Protein AF-A0A2J8A3N1-F1 (afdb_monomer_lite)

Structure (mmCIF, N/CA/C/O backbone):
data_AF-A0A2J8A3N1-F1
#
_entry.id   AF-A0A2J8A3N1-F1
#
loop_
_atom_site.group_PDB
_atom_site.id
_atom_site.type_symbol
_atom_site.label_atom_id
_atom_site.label_alt_id
_atom_site.label_comp_id
_atom_site.label_asym_id
_atom_site.label_entity_id
_atom_site.label_seq_id
_atom_site.pdbx_PDB_ins_code
_atom_site.Cartn_x
_atom_site.Cartn_y
_atom_site.Cartn_z
_atom_site.occupancy
_atom_site.B_iso_or_equiv
_atom_site.auth_seq_id
_atom_site.auth_comp_id
_atom_site.auth_asym_id
_atom_site.auth_atom_id
_atom_site.pdbx_PDB_model_num
ATOM 1 N N . ASN A 1 1 ? -3.512 41.477 -21.990 1.00 45.56 1 ASN A N 1
ATOM 2 C CA . ASN A 1 1 ? -2.071 41.679 -22.230 1.00 45.56 1 ASN A CA 1
ATOM 3 C C . ASN A 1 1 ? -1.481 40.342 -22.626 1.00 45.56 1 ASN A C 1
ATOM 5 O O . ASN A 1 1 ? -1.637 39.429 -21.823 1.00 45.56 1 ASN A O 1
ATOM 9 N N . PRO A 1 2 ? -0.912 40.178 -23.831 1.00 55.78 2 PRO A N 1
ATOM 10 C CA . PRO A 1 2 ? -0.165 38.968 -24.152 1.00 55.78 2 PRO A CA 1
ATOM 11 C C . PRO A 1 2 ? 1.106 38.913 -23.289 1.00 55.78 2 PRO A C 1
ATOM 13 O O . PRO A 1 2 ? 1.685 39.953 -22.974 1.00 55.78 2 PRO A O 1
ATOM 16 N N . ASP A 1 3 ? 1.471 37.710 -22.855 1.00 57.09 3 ASP A N 1
ATOM 17 C CA . ASP A 1 3 ? 2.670 37.436 -22.059 1.00 57.09 3 ASP A CA 1
ATOM 18 C C . ASP A 1 3 ? 3.931 37.898 -22.826 1.00 57.09 3 ASP A C 1
ATOM 20 O O . ASP A 1 3 ? 4.086 37.522 -23.992 1.00 57.09 3 ASP A O 1
ATOM 24 N N . PRO A 1 4 ? 4.818 38.727 -22.236 1.00 67.62 4 PRO A N 1
ATOM 25 C CA . PRO A 1 4 ? 6.053 39.172 -22.884 1.00 67.62 4 PRO A CA 1
ATOM 26 C C . PRO A 1 4 ? 7.062 38.043 -23.169 1.00 67.62 4 PRO A C 1
ATOM 28 O O . PRO A 1 4 ? 8.017 38.292 -23.900 1.00 67.62 4 PRO A O 1
ATOM 31 N N . ASN A 1 5 ? 6.855 36.826 -22.649 1.00 70.56 5 ASN A N 1
ATOM 32 C CA . ASN A 1 5 ? 7.620 35.625 -23.006 1.00 70.56 5 ASN A CA 1
ATOM 33 C C . ASN A 1 5 ? 6.683 34.500 -23.500 1.00 70.56 5 ASN A C 1
ATOM 35 O O . ASN A 1 5 ? 6.233 33.665 -22.706 1.00 70.56 5 ASN A O 1
ATOM 39 N N . PRO A 1 6 ? 6.365 34.462 -24.808 1.00 68.88 6 PRO A N 1
ATOM 40 C CA . PRO A 1 6 ? 5.410 33.512 -25.369 1.00 68.88 6 PRO A CA 1
ATOM 41 C C . PRO A 1 6 ? 5.993 32.097 -25.434 1.00 68.88 6 PRO A C 1
ATOM 43 O O . PRO A 1 6 ? 6.622 31.721 -26.415 1.00 68.88 6 PRO A O 1
ATOM 46 N N . HIS A 1 7 ? 5.743 31.286 -24.415 1.00 74.94 7 HIS A N 1
ATOM 47 C CA . HIS A 1 7 ? 6.181 29.895 -24.375 1.00 74.94 7 HIS A CA 1
ATOM 48 C C . HIS A 1 7 ? 5.165 28.962 -25.047 1.00 74.94 7 HIS A C 1
ATOM 50 O O . HIS A 1 7 ? 3.950 29.125 -24.914 1.00 74.94 7 HIS A O 1
ATOM 56 N N . CYS A 1 8 ? 5.660 27.951 -25.759 1.00 70.69 8 CYS A N 1
ATOM 57 C CA . CYS A 1 8 ? 4.831 26.866 -26.264 1.00 70.69 8 CYS A CA 1
ATOM 58 C C . CYS A 1 8 ? 4.358 25.967 -25.110 1.00 70.69 8 CYS A C 1
ATOM 60 O O . CYS A 1 8 ? 5.117 25.644 -24.196 1.00 70.69 8 CYS A O 1
ATOM 62 N N . MET A 1 9 ? 3.107 25.509 -25.175 1.00 66.81 9 MET A N 1
ATOM 63 C CA . MET A 1 9 ? 2.641 24.409 -24.331 1.00 66.81 9 MET A CA 1
ATOM 64 C C . MET A 1 9 ? 3.221 23.100 -24.870 1.00 66.81 9 MET A C 1
ATOM 66 O O . MET A 1 9 ? 2.827 22.629 -25.936 1.00 66.81 9 MET A O 1
ATOM 70 N N . CYS A 1 10 ? 4.200 22.539 -24.164 1.00 62.31 10 CYS A N 1
ATOM 71 C CA . CYS A 1 10 ? 4.965 21.403 -24.663 1.00 62.31 10 CYS A CA 1
ATOM 72 C C . CYS A 1 10 ? 4.280 20.057 -24.497 1.00 62.31 10 CYS A C 1
ATOM 74 O O . CYS A 1 10 ? 3.760 19.727 -23.433 1.00 62.31 10 CYS A O 1
ATOM 76 N N . PHE A 1 11 ? 4.383 19.234 -25.546 1.00 51.78 11 PHE A N 1
ATOM 77 C CA . PHE A 1 11 ? 4.081 17.810 -25.465 1.00 51.78 11 PHE A CA 1
ATOM 78 C C . PHE A 1 11 ? 4.974 17.140 -24.409 1.00 51.78 11 PHE A C 1
ATOM 80 O O . PHE A 1 11 ? 6.159 17.452 -24.281 1.00 51.78 11 PHE A O 1
ATOM 87 N N . LYS A 1 12 ? 4.416 16.196 -23.645 1.00 48.31 12 LYS A N 1
ATOM 88 C CA . LYS A 1 12 ? 5.135 15.493 -22.571 1.00 48.31 12 LYS A CA 1
ATOM 89 C C . LYS A 1 12 ? 6.372 14.776 -23.113 1.00 48.31 12 LYS A C 1
ATOM 91 O O . LYS A 1 12 ? 6.313 14.111 -24.144 1.00 48.31 12 LYS A O 1
ATOM 96 N N . GLY A 1 13 ? 7.487 14.873 -22.390 1.00 50.94 13 GLY A N 1
ATOM 97 C CA . GLY A 1 13 ? 8.777 14.458 -22.939 1.00 50.94 13 GLY A CA 1
ATOM 98 C C . GLY A 1 13 ? 9.492 15.595 -23.663 1.00 50.94 13 GLY A C 1
ATOM 99 O O . GLY A 1 13 ? 10.552 15.341 -24.235 1.00 50.94 13 GLY A O 1
ATOM 100 N N . ARG A 1 14 ? 8.939 16.818 -23.652 1.00 65.62 14 ARG A N 1
ATOM 101 C CA . ARG A 1 14 ? 9.581 18.032 -24.144 1.00 65.62 14 ARG A CA 1
ATOM 102 C C . ARG A 1 14 ? 9.474 19.203 -23.154 1.00 65.62 14 ARG A C 1
ATOM 104 O O . ARG A 1 14 ? 8.481 19.335 -22.448 1.00 65.62 14 ARG A O 1
ATOM 111 N N . LEU A 1 15 ? 10.505 20.037 -23.107 1.00 66.50 15 LEU A N 1
ATOM 112 C CA . LEU A 1 15 ? 10.683 21.236 -22.291 1.00 66.50 15 LEU A CA 1
ATOM 113 C C . LEU A 1 15 ? 11.275 22.357 -23.159 1.00 66.50 15 LEU A C 1
ATOM 115 O O . LEU A 1 15 ? 11.618 22.159 -24.327 1.00 66.50 15 LEU A O 1
ATOM 119 N N . GLY A 1 16 ? 11.440 23.530 -22.553 1.00 66.56 16 GLY A N 1
ATOM 120 C CA . GLY A 1 16 ? 11.977 24.713 -23.214 1.00 66.56 16 GLY A CA 1
ATOM 121 C C . GLY A 1 16 ? 10.877 25.579 -23.817 1.00 66.56 16 GLY A C 1
ATOM 122 O O . GLY A 1 16 ? 9.721 25.180 -23.909 1.00 66.56 16 GLY A O 1
ATOM 123 N N . HIS A 1 17 ? 11.247 26.793 -24.208 1.00 73.69 17 HIS A N 1
ATOM 124 C CA . HIS A 1 17 ? 10.316 27.805 -24.711 1.00 73.69 17 HIS A CA 1
ATOM 125 C C . HIS A 1 17 ? 9.589 27.374 -26.001 1.00 73.69 17 HIS A C 1
ATOM 127 O O . HIS A 1 17 ? 8.503 27.867 -26.289 1.00 73.69 17 HIS A O 1
ATOM 133 N N . ASP A 1 18 ? 10.176 26.445 -26.757 1.00 74.44 18 ASP A N 1
ATOM 134 C CA . ASP A 1 18 ? 9.705 25.936 -28.049 1.00 74.44 18 ASP A CA 1
ATOM 135 C C . ASP A 1 18 ? 9.506 24.409 -28.072 1.00 74.44 18 ASP A C 1
ATOM 137 O O . ASP A 1 18 ? 9.271 23.827 -29.130 1.00 74.44 18 ASP A O 1
ATOM 141 N N . CYS A 1 19 ? 9.611 23.742 -26.918 1.00 68.62 19 CYS A N 1
ATOM 142 C CA . CYS A 1 19 ? 9.431 22.293 -26.801 1.00 68.62 19 CYS A CA 1
ATOM 143 C C . CYS A 1 19 ? 10.461 21.457 -27.573 1.00 68.62 19 CYS A C 1
ATOM 145 O O . CYS A 1 19 ? 10.203 20.299 -27.912 1.00 68.62 19 CYS A O 1
ATOM 147 N N . SER A 1 20 ? 11.637 22.022 -27.843 1.00 71.19 20 SER A N 1
ATOM 148 C CA . SER A 1 20 ? 12.739 21.314 -28.497 1.00 71.19 20 SER A CA 1
ATOM 149 C C . SER A 1 20 ? 13.566 20.453 -27.535 1.00 71.19 20 SER A C 1
ATOM 151 O O . SER A 1 20 ? 14.189 19.482 -27.968 1.00 71.19 20 SER A O 1
ATOM 153 N N . MET A 1 21 ? 13.562 20.751 -26.230 1.00 60.16 21 MET A N 1
ATOM 154 C CA . MET A 1 21 ? 14.373 20.017 -25.252 1.00 60.16 21 MET A CA 1
ATOM 155 C C . MET A 1 21 ? 13.659 18.742 -24.812 1.00 60.16 21 MET A C 1
ATOM 157 O O . MET A 1 21 ? 12.504 18.839 -24.437 1.00 60.16 21 MET A O 1
ATOM 161 N N . PRO A 1 22 ? 14.274 17.553 -24.791 1.00 60.00 22 PRO A N 1
ATOM 162 C CA . PRO A 1 22 ? 13.640 16.359 -24.242 1.00 60.00 22 PRO A CA 1
ATOM 163 C C . PRO A 1 22 ? 13.518 16.415 -22.706 1.00 60.00 22 PRO A C 1
ATOM 165 O O . PRO A 1 22 ? 14.448 16.801 -22.004 1.00 60.00 22 PRO A O 1
ATOM 168 N N . GLN A 1 23 ? 12.365 16.014 -22.167 1.00 59.12 23 GLN A N 1
ATOM 169 C CA . GLN A 1 23 ? 12.150 15.827 -20.728 1.00 59.12 23 GLN A CA 1
ATOM 170 C C . GLN A 1 23 ? 12.597 14.414 -20.329 1.00 59.12 23 GLN A C 1
ATOM 172 O O . GLN A 1 23 ? 11.772 13.535 -20.077 1.00 59.12 23 GLN A O 1
ATOM 177 N N . ASP A 1 24 ? 13.907 14.193 -20.282 1.00 56.59 24 ASP A N 1
ATOM 178 C CA . ASP A 1 24 ? 14.500 12.897 -19.910 1.00 56.59 24 ASP A CA 1
ATOM 179 C C . ASP A 1 24 ? 14.566 12.682 -18.380 1.00 56.59 24 ASP A C 1
ATOM 181 O O . ASP A 1 24 ? 15.045 11.662 -17.891 1.00 56.59 24 ASP A O 1
ATOM 185 N N . GLU A 1 25 ? 14.057 13.631 -17.590 1.00 57.53 25 GLU A N 1
ATOM 186 C CA . GLU A 1 25 ? 14.291 13.697 -16.139 1.00 57.53 25 GLU A CA 1
ATOM 187 C C . GLU A 1 25 ? 13.322 12.877 -15.274 1.00 57.53 25 GLU A C 1
ATOM 189 O O . GLU A 1 25 ? 13.464 12.841 -14.055 1.00 57.53 25 GLU A O 1
ATOM 194 N N . LEU A 1 26 ? 12.321 12.216 -15.858 1.00 66.94 26 LEU A N 1
ATOM 195 C CA . LEU A 1 26 ? 11.248 11.587 -15.073 1.00 66.94 26 LEU A CA 1
ATOM 196 C C . LEU A 1 26 ? 11.491 10.104 -14.741 1.00 66.94 26 LEU A C 1
ATOM 198 O O . LEU A 1 26 ? 10.646 9.521 -14.059 1.00 66.94 26 LEU A O 1
ATOM 202 N N . CYS A 1 27 ? 12.578 9.495 -15.229 1.00 74.50 27 CYS A N 1
ATOM 203 C CA . CYS A 1 27 ? 12.915 8.097 -14.945 1.00 74.50 27 CYS A CA 1
ATOM 204 C C . CYS A 1 27 ? 13.685 7.948 -13.622 1.00 74.50 27 CYS A C 1
ATOM 206 O O . CYS A 1 27 ? 14.682 8.654 -13.430 1.00 74.50 27 CYS A O 1
ATOM 208 N N . PRO A 1 28 ? 13.308 6.989 -12.751 1.00 75.75 28 PRO A N 1
ATOM 209 C CA . PRO A 1 28 ? 14.058 6.689 -11.534 1.00 75.75 28 PRO A CA 1
ATOM 210 C C . PRO A 1 28 ? 15.541 6.442 -11.837 1.00 75.75 28 PRO A C 1
ATOM 212 O O . PRO A 1 28 ? 15.876 5.688 -12.754 1.00 75.75 28 PRO A O 1
ATOM 215 N N . ASN A 1 29 ? 16.423 7.131 -11.106 1.00 81.31 29 ASN A N 1
ATOM 216 C CA . ASN A 1 29 ? 17.885 7.067 -11.244 1.00 81.31 29 ASN A CA 1
ATOM 217 C C . ASN A 1 29 ? 18.411 7.170 -12.689 1.00 81.31 29 ASN A C 1
ATOM 219 O O . ASN A 1 29 ? 19.482 6.646 -12.994 1.00 81.31 29 ASN A O 1
ATOM 223 N N . LYS A 1 30 ? 17.660 7.813 -13.599 1.00 84.44 30 LYS A N 1
ATOM 224 C CA . LYS A 1 30 ? 17.997 7.915 -15.032 1.00 84.44 30 LYS A CA 1
ATOM 225 C C . LYS A 1 30 ? 18.309 6.557 -15.679 1.00 84.44 30 LYS A C 1
ATOM 227 O O . LYS A 1 30 ? 19.156 6.457 -16.562 1.00 84.44 30 LYS A O 1
ATOM 232 N N . CYS A 1 31 ? 17.653 5.493 -15.214 1.00 84.50 31 CYS A N 1
ATOM 233 C CA . CYS A 1 31 ? 17.893 4.122 -15.674 1.00 84.50 31 CYS A CA 1
ATOM 234 C C . CYS A 1 31 ? 19.347 3.640 -15.513 1.00 84.50 31 CYS A C 1
ATOM 236 O O . CYS A 1 31 ? 19.758 2.697 -16.197 1.00 84.50 31 CYS A O 1
ATOM 238 N N . LEU A 1 32 ? 20.129 4.316 -14.656 1.00 89.62 32 LEU A N 1
ATOM 239 C CA . LEU A 1 32 ? 21.546 4.069 -14.370 1.00 89.62 32 LEU A CA 1
ATOM 240 C C . LEU A 1 32 ? 22.423 3.927 -15.622 1.00 89.62 32 LEU A C 1
ATOM 242 O O . LEU A 1 32 ? 23.371 3.142 -15.624 1.00 89.62 32 LEU A O 1
ATOM 246 N N . ASP A 1 33 ? 22.052 4.603 -16.715 1.00 90.31 33 ASP A N 1
ATOM 247 C CA . ASP A 1 33 ? 22.667 4.469 -18.046 1.00 90.31 33 ASP A CA 1
ATOM 248 C C . ASP A 1 33 ? 22.702 3.017 -18.582 1.00 90.31 33 ASP A C 1
ATOM 250 O O . ASP A 1 33 ? 23.373 2.682 -19.563 1.00 90.31 33 ASP A O 1
ATOM 254 N N . ARG A 1 34 ? 21.938 2.113 -17.961 1.00 92.38 34 ARG A N 1
ATOM 255 C CA . ARG A 1 34 ? 21.795 0.692 -18.312 1.00 92.38 34 ARG A CA 1
ATOM 256 C C . ARG A 1 34 ? 20.548 0.425 -19.147 1.00 92.38 34 ARG A C 1
ATOM 258 O O . ARG A 1 34 ? 20.341 -0.697 -19.604 1.00 92.38 34 ARG A O 1
ATOM 265 N N . GLY A 1 35 ? 19.752 1.451 -19.410 1.00 88.62 35 GLY A N 1
ATOM 266 C CA . GLY A 1 35 ? 18.564 1.394 -20.247 1.00 88.62 35 GLY A CA 1
ATOM 267 C C . GLY A 1 35 ? 18.278 2.731 -20.912 1.00 88.62 35 GLY A C 1
ATOM 268 O O . GLY A 1 35 ? 18.992 3.706 -20.694 1.00 88.62 35 GLY A O 1
ATOM 269 N N . THR A 1 36 ? 17.229 2.769 -21.722 1.00 84.94 36 THR A N 1
ATOM 270 C CA . THR A 1 36 ? 16.706 4.010 -22.297 1.00 84.94 36 THR A CA 1
ATOM 271 C C . THR A 1 36 ? 15.482 4.469 -21.509 1.00 84.94 36 THR A C 1
ATOM 273 O O . THR A 1 36 ? 14.620 3.661 -21.152 1.00 84.94 36 THR A O 1
ATOM 276 N N . CYS A 1 37 ? 15.416 5.768 -21.207 1.00 77.19 37 CYS A N 1
ATOM 277 C CA . CYS A 1 37 ? 14.253 6.364 -20.561 1.00 77.19 37 CYS A CA 1
ATOM 278 C C . CYS A 1 37 ? 13.184 6.663 -21.613 1.00 77.19 37 CYS A C 1
ATOM 280 O O . CYS A 1 37 ? 13.405 7.447 -22.533 1.00 77.19 37 CYS A O 1
ATOM 282 N N . HIS A 1 38 ? 12.005 6.071 -21.462 1.00 71.12 38 HIS A N 1
ATOM 283 C CA . HIS A 1 38 ? 10.855 6.355 -22.308 1.00 71.12 38 HIS A CA 1
ATOM 284 C C . HIS A 1 38 ? 9.695 6.818 -21.430 1.00 71.12 38 HIS A C 1
ATOM 286 O O . HIS A 1 38 ? 9.078 6.032 -20.716 1.00 71.12 38 HIS A O 1
ATOM 292 N N . ARG A 1 39 ? 9.406 8.128 -21.464 1.00 64.75 39 ARG A N 1
ATOM 293 C CA . ARG A 1 39 ? 8.245 8.751 -20.793 1.00 64.75 39 ARG A CA 1
ATOM 294 C C . ARG A 1 39 ? 8.150 8.448 -19.282 1.00 64.75 39 ARG A C 1
ATOM 296 O O . ARG A 1 39 ? 7.051 8.340 -18.741 1.00 64.75 39 ARG A O 1
ATOM 303 N N . GLY A 1 40 ? 9.294 8.365 -18.595 1.00 69.75 40 GLY A N 1
ATOM 304 C CA . GLY A 1 40 ? 9.379 8.077 -17.155 1.00 69.75 40 GLY A CA 1
ATOM 305 C C . GLY A 1 40 ? 9.595 6.602 -16.803 1.00 69.75 40 GLY A C 1
ATOM 306 O O . GLY A 1 40 ? 9.607 6.262 -15.622 1.00 69.75 40 GLY A O 1
ATOM 307 N N . PHE A 1 41 ? 9.801 5.742 -17.806 1.00 73.31 41 PHE A N 1
ATOM 308 C CA . PHE A 1 41 ? 10.051 4.315 -17.632 1.00 73.31 41 PHE A CA 1
ATOM 309 C C . PHE A 1 41 ? 11.398 3.869 -18.182 1.00 73.31 41 PHE A C 1
ATOM 311 O O . PHE A 1 41 ? 11.800 4.273 -19.273 1.00 73.31 41 PHE A O 1
ATOM 318 N N . CYS A 1 42 ? 12.064 2.982 -17.445 1.00 78.75 42 CYS A N 1
ATOM 319 C CA . CYS A 1 42 ? 13.347 2.434 -17.847 1.00 78.75 42 CYS A CA 1
ATOM 320 C C . CYS A 1 42 ? 13.200 1.148 -18.655 1.00 78.75 42 CYS A C 1
ATOM 322 O O . CYS A 1 42 ? 12.735 0.122 -18.160 1.00 78.75 42 CYS A O 1
ATOM 324 N N . HIS A 1 43 ? 13.659 1.198 -19.902 1.00 81.94 43 HIS A N 1
ATOM 325 C CA . HIS A 1 43 ? 13.794 0.034 -20.767 1.00 81.94 43 HIS A CA 1
ATOM 326 C C . HIS A 1 43 ? 15.213 -0.515 -20.634 1.00 81.94 43 HIS A C 1
ATOM 328 O O . HIS A 1 43 ? 16.148 -0.048 -21.285 1.00 81.94 43 HIS A O 1
ATOM 334 N N . CYS A 1 44 ? 15.378 -1.484 -19.737 1.00 84.44 44 CYS A N 1
ATOM 335 C CA . CYS A 1 44 ? 16.687 -2.027 -19.396 1.00 84.44 44 CYS A CA 1
ATOM 336 C C . CYS A 1 44 ? 17.280 -2.878 -20.515 1.00 84.44 44 CYS A C 1
ATOM 338 O O . CYS A 1 44 ? 16.601 -3.714 -21.114 1.00 84.44 44 CYS A O 1
ATOM 340 N N . ARG A 1 45 ? 18.579 -2.694 -20.764 1.00 89.38 45 ARG A N 1
ATOM 341 C CA . ARG A 1 45 ? 19.350 -3.583 -21.630 1.00 89.38 45 ARG A CA 1
ATOM 342 C C . ARG A 1 45 ? 19.635 -4.881 -20.865 1.00 89.38 45 ARG A C 1
ATOM 344 O O . ARG A 1 45 ? 20.120 -4.798 -19.737 1.00 89.38 45 ARG A O 1
ATOM 351 N N . PRO A 1 46 ? 19.385 -6.071 -21.439 1.00 85.81 46 PRO A N 1
ATOM 352 C CA . PRO A 1 46 ? 19.774 -7.326 -20.800 1.00 85.81 46 PRO A CA 1
ATOM 353 C C . PRO A 1 46 ? 21.271 -7.333 -20.425 1.00 85.81 46 PRO A C 1
ATOM 355 O O . PRO A 1 46 ? 22.077 -6.802 -21.193 1.00 85.81 46 PRO A O 1
ATOM 358 N N . PRO A 1 47 ? 21.671 -7.927 -19.281 1.00 85.31 47 PRO A N 1
ATOM 359 C CA . PRO A 1 47 ? 20.855 -8.684 -18.322 1.00 85.31 47 PRO A CA 1
ATOM 360 C C . PRO A 1 47 ? 20.196 -7.824 -17.226 1.00 85.31 47 PRO A C 1
ATOM 362 O O . PRO A 1 47 ? 19.710 -8.373 -16.240 1.00 85.31 47 PRO A O 1
ATOM 365 N N . TYR A 1 48 ? 20.193 -6.495 -17.362 1.00 84.88 48 TYR A N 1
ATOM 366 C CA . TYR A 1 48 ? 19.639 -5.611 -16.343 1.00 84.88 48 TYR A CA 1
ATOM 367 C C . TYR A 1 48 ? 18.109 -5.602 -16.348 1.00 84.88 48 TYR A C 1
ATOM 369 O O . TYR A 1 48 ? 17.472 -5.692 -17.398 1.00 84.88 48 TYR A O 1
ATOM 377 N N . PHE A 1 49 ? 17.519 -5.462 -15.166 1.00 80.62 49 PHE A N 1
ATOM 378 C CA . PHE A 1 49 ? 16.076 -5.376 -14.960 1.00 80.62 49 PHE A CA 1
ATOM 379 C C . PHE A 1 49 ? 15.757 -4.590 -13.678 1.00 80.62 49 PHE A C 1
ATOM 381 O O . PHE A 1 49 ? 16.651 -4.051 -13.019 1.00 80.62 49 PHE A O 1
ATOM 388 N N . GLY A 1 50 ? 14.472 -4.492 -13.341 1.00 76.50 50 GLY A N 1
ATOM 389 C CA . GLY A 1 50 ? 13.975 -3.622 -12.276 1.00 76.50 50 GLY A CA 1
ATOM 390 C C . GLY A 1 50 ? 13.543 -2.251 -12.803 1.00 76.50 50 GLY A C 1
ATOM 391 O O . GLY A 1 50 ? 13.668 -1.954 -13.989 1.00 76.50 50 GLY A O 1
ATOM 392 N N . LEU A 1 51 ? 12.996 -1.421 -11.914 1.00 78.00 51 LEU A N 1
ATOM 393 C CA . LEU A 1 51 ? 12.373 -0.136 -12.266 1.00 78.00 51 LEU A CA 1
ATOM 394 C C . LEU A 1 51 ? 13.354 0.904 -12.829 1.00 78.00 51 LEU A C 1
ATOM 396 O O . LEU A 1 51 ? 12.937 1.775 -13.585 1.00 78.00 51 LEU A O 1
ATOM 400 N N . ASP A 1 52 ? 14.631 0.806 -12.461 1.00 81.44 52 ASP A N 1
ATOM 401 C CA . ASP A 1 52 ? 15.711 1.734 -12.812 1.00 81.44 52 ASP A CA 1
ATOM 402 C C . ASP A 1 52 ? 16.941 1.030 -13.417 1.00 81.44 52 ASP A C 1
ATOM 404 O O . ASP A 1 52 ? 18.004 1.631 -13.553 1.00 81.44 52 ASP A O 1
ATOM 408 N N . CYS A 1 53 ? 16.814 -0.254 -13.765 1.00 85.50 53 CYS A N 1
ATOM 409 C CA . CYS A 1 53 ? 17.903 -1.089 -14.286 1.00 85.50 53 CYS A CA 1
ATOM 410 C C . CYS A 1 53 ? 19.081 -1.320 -13.319 1.00 85.50 53 CYS A C 1
ATOM 412 O O . CYS A 1 53 ? 20.188 -1.676 -13.743 1.00 85.50 53 CYS A O 1
ATOM 414 N N . SER A 1 54 ? 18.867 -1.163 -12.011 1.00 84.31 54 SER A N 1
ATOM 415 C CA . SER A 1 54 ? 19.879 -1.457 -10.987 1.00 84.31 54 SER A CA 1
ATOM 416 C C . SER A 1 54 ? 20.190 -2.946 -10.836 1.00 84.31 54 SER A C 1
ATOM 418 O O . SER A 1 54 ? 21.301 -3.298 -10.430 1.00 84.31 54 SER A O 1
ATOM 420 N N . ARG A 1 55 ? 19.252 -3.834 -11.185 1.00 79.38 55 ARG A N 1
ATOM 421 C CA . ARG A 1 55 ? 19.325 -5.266 -10.865 1.00 79.38 55 ARG A CA 1
ATOM 422 C C . ARG A 1 55 ? 19.912 -6.059 -12.020 1.00 79.38 55 ARG A C 1
ATOM 424 O O . ARG A 1 55 ? 19.565 -5.827 -13.170 1.00 79.38 55 ARG A O 1
ATOM 431 N N . GLN A 1 56 ? 20.775 -7.019 -11.697 1.00 79.56 56 GLN A N 1
ATOM 432 C CA . GLN A 1 56 ? 21.382 -7.948 -12.661 1.00 79.56 56 GLN A CA 1
ATOM 433 C C . GLN A 1 56 ? 21.165 -9.421 -12.279 1.00 79.56 56 GLN A C 1
ATOM 435 O O . GLN A 1 56 ? 21.140 -10.295 -13.142 1.00 79.56 56 GLN A O 1
ATOM 440 N N . HIS A 1 57 ? 20.952 -9.695 -10.990 1.00 68.50 57 HIS A N 1
ATOM 441 C CA . HIS A 1 57 ? 20.636 -11.015 -10.459 1.00 68.50 57 HIS A CA 1
ATOM 442 C C . HIS A 1 57 ? 19.511 -10.874 -9.434 1.00 68.50 57 HIS A C 1
ATOM 444 O O . HIS A 1 57 ? 19.529 -9.946 -8.625 1.00 68.50 57 HIS A O 1
ATOM 450 N N . ALA A 1 58 ? 18.534 -11.784 -9.461 1.00 63.66 58 ALA A N 1
ATOM 451 C CA . ALA A 1 58 ? 17.613 -11.920 -8.339 1.00 63.66 58 ALA A CA 1
ATOM 452 C C . ALA A 1 58 ? 18.420 -12.366 -7.112 1.00 63.66 58 ALA A C 1
ATOM 454 O O . ALA A 1 58 ? 19.341 -13.174 -7.245 1.00 63.66 58 ALA A O 1
ATOM 455 N N . TRP A 1 59 ? 18.098 -11.827 -5.937 1.00 69.19 59 TRP A N 1
ATOM 456 C CA . TRP A 1 59 ? 18.747 -12.223 -4.690 1.00 69.19 59 TRP A CA 1
ATOM 457 C C . TRP A 1 59 ? 18.721 -13.755 -4.521 1.00 69.19 59 TRP A C 1
ATOM 459 O O . TRP A 1 59 ? 17.706 -14.399 -4.800 1.00 69.19 59 TRP A O 1
ATOM 469 N N . GLN A 1 60 ? 19.837 -14.336 -4.071 1.00 66.75 60 GLN A N 1
ATOM 470 C CA . GLN A 1 60 ? 19.984 -15.772 -3.817 1.00 66.75 60 GLN A CA 1
ATOM 471 C C . GLN A 1 60 ? 20.351 -16.010 -2.352 1.00 66.75 60 GLN A C 1
ATOM 473 O O . GLN A 1 60 ? 21.166 -15.290 -1.774 1.00 66.75 60 GLN A O 1
ATOM 478 N N . LEU A 1 61 ? 19.756 -17.043 -1.755 1.00 65.44 61 LEU A N 1
ATOM 479 C CA . LEU A 1 61 ? 20.055 -17.452 -0.386 1.00 65.44 61 LEU A CA 1
ATOM 480 C C . LEU A 1 61 ? 21.483 -18.015 -0.319 1.00 65.44 61 LEU A C 1
ATOM 482 O O . LEU A 1 61 ? 21.851 -18.874 -1.121 1.00 65.44 61 LEU A O 1
ATOM 486 N N . ALA A 1 62 ? 22.273 -17.561 0.657 1.00 69.19 62 ALA A N 1
ATOM 487 C CA . ALA A 1 62 ? 23.586 -18.140 0.914 1.00 69.19 62 ALA A CA 1
ATOM 488 C C . ALA A 1 62 ? 23.448 -19.629 1.302 1.00 69.19 62 ALA A C 1
ATOM 490 O O . ALA A 1 62 ? 22.540 -19.972 2.071 1.00 69.19 62 ALA A O 1
ATOM 491 N N . PRO A 1 63 ? 24.333 -20.522 0.819 1.00 72.69 63 PRO A N 1
ATOM 492 C CA . PRO A 1 63 ? 24.285 -21.935 1.177 1.00 72.69 63 PRO A CA 1
ATOM 493 C C . PRO A 1 63 ? 24.291 -22.137 2.701 1.00 72.69 63 PRO A C 1
ATOM 495 O O . PRO A 1 63 ? 25.184 -21.653 3.392 1.00 72.69 63 PRO A O 1
ATOM 498 N N . GLY A 1 64 ? 23.287 -22.848 3.225 1.00 71.56 64 GLY A N 1
ATOM 499 C CA . GLY A 1 64 ? 23.172 -23.171 4.654 1.00 71.56 64 GLY A CA 1
ATOM 500 C C . GLY A 1 64 ? 22.482 -22.118 5.531 1.00 71.56 64 GLY A C 1
ATOM 501 O O . GLY A 1 64 ? 22.343 -22.341 6.732 1.00 71.56 64 GLY A O 1
ATOM 502 N N . ALA A 1 65 ? 22.014 -20.997 4.975 1.00 70.81 65 ALA A N 1
ATOM 503 C CA . ALA A 1 65 ? 21.238 -20.026 5.742 1.00 70.81 65 ALA A CA 1
ATOM 504 C C . ALA A 1 65 ? 19.821 -20.557 6.046 1.00 70.81 65 ALA A C 1
ATOM 506 O O . ALA A 1 65 ? 19.069 -20.905 5.138 1.00 70.81 65 ALA A O 1
ATOM 507 N N . VAL A 1 66 ? 19.439 -20.594 7.328 1.00 65.06 66 VAL A N 1
ATOM 508 C CA . VAL A 1 66 ? 18.053 -20.838 7.764 1.00 65.06 66 VAL A CA 1
ATOM 509 C C . VAL A 1 66 ? 17.367 -19.494 7.927 1.00 65.06 66 VAL A C 1
ATOM 511 O O . VAL A 1 66 ? 17.905 -18.600 8.579 1.00 65.06 66 VAL A O 1
ATOM 514 N N . HIS A 1 67 ? 16.183 -19.348 7.336 1.00 64.62 67 HIS A N 1
ATOM 515 C CA . HIS A 1 67 ? 15.514 -18.060 7.286 1.00 64.62 67 HIS A CA 1
ATOM 516 C C . HIS A 1 67 ? 14.261 -18.007 8.162 1.00 64.62 67 HIS A C 1
ATOM 518 O O . HIS A 1 67 ? 13.351 -18.821 8.014 1.00 64.62 67 HIS A O 1
ATOM 524 N N . VAL A 1 68 ? 14.230 -17.050 9.093 1.00 66.06 68 VAL A N 1
ATOM 525 C CA . VAL A 1 68 ? 13.077 -16.769 9.953 1.00 66.06 68 VAL A CA 1
ATOM 526 C C . VAL A 1 68 ? 12.778 -15.271 9.866 1.00 66.06 68 VAL A C 1
ATOM 528 O O . VAL A 1 68 ? 13.612 -14.466 10.292 1.00 66.06 68 VAL A O 1
ATOM 531 N N . PRO A 1 69 ? 11.598 -14.867 9.360 1.00 67.31 69 PRO A N 1
ATOM 532 C CA . PRO A 1 69 ? 11.228 -13.462 9.305 1.00 67.31 69 PRO A CA 1
ATOM 533 C C . PRO A 1 69 ? 11.201 -12.870 10.716 1.00 67.31 69 PRO A C 1
ATOM 535 O O . PRO A 1 69 ? 10.480 -13.366 11.591 1.00 67.31 69 PRO A O 1
ATOM 538 N N . ASN A 1 70 ? 11.928 -11.776 10.946 1.00 70.19 70 ASN A N 1
ATOM 539 C CA . ASN A 1 70 ? 11.784 -11.015 12.183 1.00 70.19 70 ASN A CA 1
ATOM 540 C C . ASN A 1 70 ? 10.451 -10.257 12.146 1.00 70.19 70 ASN A C 1
ATOM 542 O O . ASN A 1 70 ? 10.371 -9.130 11.672 1.00 70.19 70 ASN A O 1
ATOM 546 N N . ARG A 1 71 ? 9.397 -10.872 12.689 1.00 73.12 71 ARG A N 1
ATOM 547 C CA . ARG A 1 71 ? 8.026 -10.335 12.661 1.00 73.12 71 ARG A CA 1
ATOM 548 C C . ARG A 1 71 ? 7.808 -9.069 13.501 1.00 73.12 71 ARG A C 1
ATOM 550 O O . ARG A 1 71 ? 6.655 -8.643 13.613 1.00 73.12 71 ARG A O 1
ATOM 557 N N . ALA A 1 72 ? 8.845 -8.527 14.143 1.00 73.56 72 ALA A N 1
ATOM 558 C CA . ALA A 1 72 ? 8.777 -7.297 14.930 1.00 73.56 72 ALA A CA 1
ATOM 559 C C . ALA A 1 72 ? 9.193 -6.049 14.135 1.00 73.56 72 ALA A C 1
ATOM 561 O O . ALA A 1 72 ? 8.824 -4.946 14.527 1.00 73.56 72 ALA A O 1
ATOM 562 N N . ARG A 1 73 ? 9.934 -6.204 13.030 1.00 80.06 73 ARG A N 1
ATOM 563 C CA . ARG A 1 73 ? 10.369 -5.092 12.173 1.00 80.06 73 ARG A CA 1
ATOM 564 C C . ARG A 1 73 ? 9.665 -5.195 10.832 1.00 80.06 73 ARG A C 1
ATOM 566 O O . ARG A 1 73 ? 9.722 -6.243 10.209 1.00 80.06 73 ARG A O 1
ATOM 573 N N . LEU A 1 74 ? 9.038 -4.118 10.370 1.00 85.38 74 LEU A N 1
ATOM 574 C CA . LEU A 1 74 ? 8.440 -4.108 9.038 1.00 85.38 74 LEU A CA 1
ATOM 575 C C . LEU A 1 74 ? 9.545 -4.185 7.977 1.00 85.38 74 LEU A C 1
ATOM 577 O O . LEU A 1 74 ? 10.346 -3.260 7.851 1.00 85.38 74 LEU A O 1
ATOM 581 N N . ARG A 1 75 ? 9.574 -5.286 7.222 1.00 89.38 75 ARG A N 1
ATOM 582 C CA . ARG A 1 75 ? 10.443 -5.463 6.054 1.00 89.38 75 ARG A CA 1
ATOM 583 C C . ARG A 1 75 ? 9.595 -5.741 4.818 1.00 89.38 75 ARG A C 1
ATOM 585 O O . ARG A 1 75 ? 8.754 -6.644 4.844 1.00 89.38 75 ARG A O 1
ATOM 592 N N . ILE A 1 76 ? 9.810 -4.960 3.762 1.00 92.19 76 ILE A N 1
ATOM 593 C CA . ILE A 1 76 ? 9.073 -5.034 2.499 1.00 92.19 76 ILE A CA 1
ATOM 594 C C . ILE A 1 76 ? 10.006 -5.540 1.403 1.00 92.19 76 ILE A C 1
ATOM 596 O O . ILE A 1 76 ? 10.975 -4.866 1.053 1.00 92.19 76 ILE A O 1
ATOM 600 N N . TYR A 1 77 ? 9.694 -6.703 0.834 1.00 91.75 77 TYR A N 1
ATOM 601 C CA . TYR A 1 77 ? 10.338 -7.163 -0.394 1.00 91.75 77 TYR A CA 1
ATOM 602 C C . TYR A 1 77 ? 9.539 -6.676 -1.596 1.00 91.75 77 TYR A C 1
ATOM 604 O O . TYR A 1 77 ? 8.330 -6.882 -1.661 1.00 91.75 77 TYR A O 1
ATOM 612 N N . MET A 1 78 ? 10.202 -6.043 -2.557 1.00 91.38 78 MET A N 1
ATOM 613 C CA . MET A 1 78 ? 9.586 -5.666 -3.826 1.00 91.38 78 MET A CA 1
ATOM 614 C C . MET A 1 78 ? 9.971 -6.680 -4.895 1.00 91.38 78 MET A C 1
ATOM 616 O O . MET A 1 78 ? 11.157 -6.916 -5.116 1.00 91.38 78 MET A O 1
ATOM 620 N N . TYR A 1 79 ? 8.978 -7.245 -5.582 1.00 89.44 79 TYR A N 1
ATOM 621 C CA . TYR A 1 79 ? 9.249 -8.108 -6.726 1.00 89.44 79 TYR A CA 1
ATOM 622 C C . TYR A 1 79 ? 9.892 -7.328 -7.864 1.00 89.44 79 TYR A C 1
ATOM 624 O O . TYR A 1 79 ? 9.389 -6.289 -8.289 1.00 89.44 79 TYR A O 1
ATOM 632 N N . ASP A 1 80 ? 10.948 -7.899 -8.424 1.00 82.00 80 ASP A N 1
ATOM 633 C CA . ASP A 1 80 ? 11.553 -7.405 -9.647 1.00 82.00 80 ASP A CA 1
ATOM 634 C C . ASP A 1 80 ? 10.860 -8.070 -10.855 1.00 82.00 80 ASP A C 1
ATOM 636 O O . ASP A 1 80 ? 11.144 -9.213 -11.213 1.00 82.00 80 ASP A O 1
ATOM 640 N N . LEU A 1 81 ? 9.898 -7.368 -11.462 1.00 82.69 81 LEU A N 1
ATOM 641 C CA . LEU A 1 81 ? 9.104 -7.878 -12.587 1.00 82.69 81 LEU A CA 1
ATOM 642 C C . LEU A 1 81 ? 9.765 -7.560 -13.943 1.00 82.69 81 LEU A C 1
ATOM 644 O O . LEU A 1 81 ? 10.267 -6.447 -14.122 1.00 82.69 81 LEU A O 1
ATOM 648 N N . PRO A 1 82 ? 9.721 -8.473 -14.937 1.00 78.00 82 PRO A N 1
ATOM 649 C CA . PRO A 1 82 ? 10.152 -8.166 -16.298 1.00 78.00 82 PRO A CA 1
ATOM 650 C C . PRO A 1 82 ? 9.376 -6.994 -16.902 1.00 78.00 82 PRO A C 1
ATOM 652 O O . PRO A 1 82 ? 8.183 -6.816 -16.632 1.00 78.00 82 PRO A O 1
ATOM 655 N N . SER A 1 83 ? 10.019 -6.242 -17.799 1.00 72.94 83 SER A N 1
ATOM 656 C CA . SER A 1 83 ? 9.414 -5.041 -18.386 1.00 72.94 83 SER A CA 1
ATOM 657 C C . SER A 1 83 ? 8.102 -5.335 -19.131 1.00 72.94 83 SER A C 1
ATOM 659 O O . SER A 1 83 ? 7.112 -4.634 -18.973 1.00 72.94 83 SER A O 1
ATOM 661 N N . HIS A 1 84 ? 8.027 -6.441 -19.867 1.00 74.25 84 HIS A N 1
ATOM 662 C CA . HIS A 1 84 ? 6.810 -6.844 -20.580 1.00 74.25 84 HIS A CA 1
ATOM 663 C C . HIS A 1 84 ? 5.660 -7.310 -19.659 1.00 74.25 84 HIS A C 1
ATOM 665 O O . HIS A 1 84 ? 4.533 -7.468 -20.128 1.00 74.25 84 HIS A O 1
ATOM 671 N N . ILE A 1 85 ? 5.929 -7.558 -18.370 1.00 82.94 85 ILE A N 1
ATOM 672 C CA . ILE A 1 85 ? 4.914 -7.879 -17.354 1.00 82.94 85 ILE A CA 1
ATOM 673 C C . ILE A 1 85 ? 4.468 -6.610 -16.638 1.00 82.94 85 ILE A C 1
ATOM 675 O O . ILE A 1 85 ? 3.270 -6.378 -16.510 1.00 82.94 85 ILE A O 1
ATOM 679 N N . ALA A 1 86 ? 5.411 -5.780 -16.193 1.00 75.06 86 ALA A N 1
ATOM 680 C CA . ALA A 1 86 ? 5.101 -4.559 -15.455 1.00 75.06 86 ALA A CA 1
ATOM 681 C C . ALA A 1 86 ? 4.635 -3.391 -16.348 1.00 75.06 86 ALA A C 1
ATOM 683 O O . ALA A 1 86 ? 3.923 -2.517 -15.862 1.00 75.06 86 ALA A O 1
ATOM 684 N N . PHE A 1 87 ? 4.988 -3.382 -17.640 1.00 71.44 87 PHE A N 1
ATOM 685 C CA . PHE A 1 87 ? 4.761 -2.259 -18.563 1.00 71.44 87 PHE A CA 1
ATOM 686 C C . PHE A 1 87 ? 4.317 -2.683 -19.990 1.00 71.44 87 PHE A C 1
ATOM 688 O O . PHE A 1 87 ? 4.901 -2.226 -20.972 1.00 71.44 87 PHE A O 1
ATOM 695 N N . PRO A 1 88 ? 3.314 -3.567 -20.173 1.00 62.19 88 PRO A N 1
ATOM 696 C CA . PRO A 1 88 ? 2.935 -4.027 -21.514 1.00 62.19 88 PRO A CA 1
ATOM 697 C C . PRO A 1 88 ? 2.320 -2.959 -22.434 1.00 62.19 88 PRO A C 1
ATOM 699 O O . PRO A 1 88 ? 2.289 -3.170 -23.643 1.00 62.19 88 PRO A O 1
ATOM 702 N N . VAL A 1 89 ? 1.850 -1.828 -21.902 1.00 58.44 89 VAL A N 1
ATOM 703 C CA . VAL A 1 89 ? 1.380 -0.684 -22.693 1.00 58.44 89 VAL A CA 1
ATOM 704 C C . VAL A 1 89 ? 2.517 0.324 -22.795 1.00 58.44 89 VAL A C 1
ATOM 706 O O . VAL A 1 89 ? 2.777 1.083 -21.860 1.00 58.44 89 VAL A O 1
ATOM 709 N N . ALA A 1 90 ? 3.197 0.341 -23.942 1.00 51.81 90 ALA A N 1
ATOM 710 C CA . ALA A 1 90 ? 3.851 1.563 -24.381 1.00 51.81 90 ALA A CA 1
ATOM 711 C C . ALA A 1 90 ? 2.748 2.628 -24.446 1.00 51.81 90 ALA A C 1
ATOM 713 O O . ALA A 1 90 ? 1.739 2.409 -25.110 1.00 51.81 90 ALA A O 1
ATOM 714 N N . MET A 1 91 ? 2.883 3.739 -23.716 1.00 52.81 91 MET A N 1
ATOM 715 C CA . MET A 1 91 ? 2.041 4.913 -23.957 1.00 52.81 91 MET A CA 1
ATOM 716 C C . MET A 1 91 ? 2.360 5.399 -25.374 1.00 52.81 91 MET A C 1
ATOM 718 O O . MET A 1 91 ? 3.197 6.283 -25.507 1.00 52.81 91 MET A O 1
ATOM 722 N N . ASP A 1 92 ? 1.785 4.800 -26.409 1.00 44.50 92 ASP A N 1
ATOM 723 C CA . ASP A 1 92 ? 1.858 5.289 -27.790 1.00 44.50 92 ASP A CA 1
ATOM 724 C C . ASP A 1 92 ? 0.510 5.824 -28.277 1.00 44.50 92 ASP A C 1
ATOM 726 O O . ASP A 1 92 ? 0.366 6.232 -29.423 1.00 44.50 92 ASP A O 1
ATOM 730 N N . ASP A 1 93 ? -0.453 5.931 -27.365 1.00 39.53 93 ASP A N 1
ATOM 731 C CA . ASP A 1 93 ? -1.729 6.555 -27.647 1.00 39.53 93 ASP A CA 1
ATOM 732 C C . ASP A 1 93 ? -1.711 8.001 -27.161 1.00 39.53 93 ASP A C 1
ATOM 734 O O . ASP A 1 93 ? -1.236 8.319 -26.066 1.00 39.53 93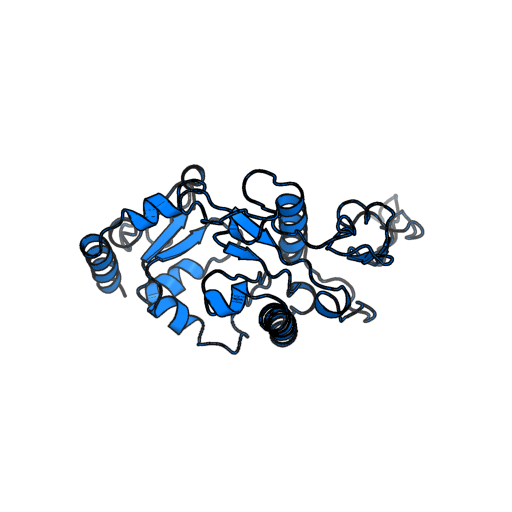 ASP A O 1
ATOM 738 N N . ASP A 1 94 ? -2.248 8.844 -28.030 1.00 41.28 94 ASP A N 1
ATOM 739 C CA . ASP A 1 94 ? -2.475 10.287 -28.029 1.00 41.28 94 ASP A CA 1
ATOM 740 C C . ASP A 1 94 ? -3.314 10.798 -26.831 1.00 41.28 94 ASP A C 1
ATOM 742 O O . ASP A 1 94 ? -4.199 11.643 -26.961 1.00 41.28 94 ASP A O 1
ATOM 746 N N . ILE A 1 95 ? -3.081 10.258 -25.631 1.00 45.31 95 ILE A N 1
ATOM 747 C CA . ILE A 1 95 ? -3.700 10.696 -24.382 1.00 45.31 95 ILE A CA 1
ATOM 748 C C . ILE A 1 95 ? -2.973 11.966 -23.946 1.00 45.31 95 ILE A C 1
ATOM 750 O O . ILE A 1 95 ? -2.071 11.970 -23.102 1.00 45.31 95 ILE A O 1
ATOM 754 N N . THR A 1 96 ? -3.359 13.057 -24.590 1.00 39.41 96 THR A N 1
ATOM 755 C CA . THR A 1 96 ? -3.029 14.410 -24.184 1.00 39.41 96 THR A CA 1
ATOM 756 C C . THR A 1 96 ? -3.554 14.685 -22.763 1.00 39.41 96 THR A C 1
ATOM 758 O O . THR A 1 96 ? -4.657 14.318 -22.365 1.00 39.41 96 THR A O 1
ATOM 761 N N . GLU A 1 97 ? -2.692 15.325 -21.974 1.00 42.31 97 GLU A N 1
ATOM 762 C CA . GLU A 1 97 ? -3.028 16.277 -20.904 1.00 42.31 97 GLU A CA 1
ATOM 763 C C . GLU A 1 97 ? -3.635 15.890 -19.542 1.00 42.31 97 GLU A C 1
ATOM 765 O O . GLU A 1 97 ? -3.684 16.783 -18.700 1.00 42.31 97 GLU A O 1
ATOM 770 N N . SER A 1 98 ? -3.990 14.652 -19.178 1.00 42.25 98 SER A N 1
ATOM 771 C CA . SER A 1 98 ? -4.543 14.468 -17.810 1.00 42.25 98 SER A CA 1
ATOM 772 C C . SER A 1 98 ? -4.117 13.240 -17.013 1.00 42.25 98 SER A C 1
ATOM 774 O O . SER A 1 98 ? -4.877 12.771 -16.162 1.00 42.25 98 SER A O 1
ATOM 776 N N . VAL A 1 99 ? -2.857 12.797 -17.107 1.00 45.94 99 VAL A N 1
ATOM 777 C CA . VAL A 1 99 ? -2.235 12.126 -15.941 1.00 45.94 99 VAL A CA 1
ATOM 778 C C . VAL A 1 99 ? -1.900 13.200 -14.901 1.00 45.94 99 VAL A C 1
ATOM 780 O O . VAL A 1 99 ? -0.749 13.474 -14.584 1.00 45.94 99 VAL A O 1
ATOM 783 N N . PHE A 1 100 ? -2.956 13.889 -14.471 1.00 49.50 100 PHE A N 1
ATOM 784 C CA . PHE A 1 100 ? -3.204 14.432 -13.159 1.00 49.50 100 PHE A CA 1
ATOM 785 C C . PHE A 1 100 ? -2.045 14.154 -12.199 1.00 49.50 100 PHE A C 1
ATOM 787 O O . PHE A 1 100 ? -1.763 12.995 -11.890 1.00 49.50 100 PHE A O 1
ATOM 794 N N . ASN A 1 101 ? -1.423 15.224 -11.685 1.00 50.34 101 ASN A N 1
ATOM 795 C CA . ASN A 1 101 ? -0.408 15.183 -10.622 1.00 50.34 101 ASN A CA 1
ATOM 796 C C . ASN A 1 101 ? -0.729 14.168 -9.499 1.00 50.34 101 ASN A C 1
ATOM 798 O O . ASN A 1 101 ? 0.159 13.616 -8.861 1.00 50.34 101 ASN A O 1
ATOM 802 N N . PHE A 1 102 ? -2.013 13.881 -9.312 1.00 50.59 102 PHE A N 1
ATOM 803 C CA . PHE A 1 102 ? -2.611 12.833 -8.499 1.00 50.59 102 PHE A CA 1
ATOM 804 C C . PHE A 1 102 ? -1.963 11.429 -8.631 1.00 50.59 102 PHE A C 1
ATOM 806 O O . PHE A 1 102 ? -1.913 10.706 -7.637 1.00 50.59 102 PHE A O 1
ATOM 813 N N . TYR A 1 103 ? -1.388 11.053 -9.784 1.00 55.41 103 TYR A N 1
ATOM 814 C CA . TYR A 1 103 ? -0.725 9.749 -9.983 1.00 55.41 103 TYR A CA 1
ATOM 815 C C . TYR A 1 103 ? 0.800 9.758 -9.763 1.00 55.41 103 TYR A C 1
ATOM 817 O O . TYR A 1 103 ? 1.417 8.690 -9.766 1.00 55.41 103 TYR A O 1
ATOM 825 N N . HIS A 1 104 ? 1.425 10.921 -9.509 1.00 64.69 104 HIS A N 1
ATOM 826 C CA . HIS A 1 104 ? 2.864 11.006 -9.195 1.00 64.69 104 HIS A CA 1
ATOM 827 C C . HIS A 1 104 ? 3.242 10.268 -7.914 1.00 64.69 104 HIS A C 1
ATOM 829 O O . HIS A 1 104 ? 4.394 9.861 -7.764 1.00 64.69 104 HIS A O 1
ATOM 835 N N . THR A 1 105 ? 2.279 10.062 -7.015 1.00 73.75 105 THR A N 1
ATOM 836 C CA . THR A 1 105 ? 2.474 9.296 -5.784 1.00 73.75 105 THR A CA 1
ATOM 837 C C . THR A 1 105 ? 3.073 7.927 -6.082 1.00 73.75 105 THR A C 1
ATOM 839 O O . THR A 1 105 ? 4.018 7.545 -5.394 1.00 73.75 105 THR A O 1
ATOM 842 N N . TYR A 1 106 ? 2.638 7.260 -7.165 1.00 77.19 106 TYR A N 1
ATOM 843 C CA . TYR A 1 106 ? 3.192 5.969 -7.575 1.00 77.19 106 TYR A CA 1
ATOM 844 C C . TYR A 1 106 ? 4.714 6.020 -7.726 1.00 77.19 106 TYR A C 1
ATOM 846 O O . TYR A 1 106 ? 5.438 5.244 -7.106 1.00 77.19 106 TYR A O 1
ATOM 854 N N . ARG A 1 107 ? 5.199 6.992 -8.502 1.00 74.00 107 ARG A N 1
ATOM 855 C CA . ARG A 1 107 ? 6.629 7.179 -8.736 1.00 74.00 107 ARG A CA 1
ATOM 856 C C . ARG A 1 107 ? 7.370 7.566 -7.458 1.00 74.00 107 ARG A C 1
ATOM 858 O O . ARG A 1 107 ? 8.395 6.967 -7.169 1.00 74.00 107 ARG A O 1
ATOM 865 N N . VAL A 1 108 ? 6.837 8.509 -6.682 1.00 79.00 108 VAL A N 1
ATOM 866 C CA . VAL A 1 108 ? 7.492 9.000 -5.457 1.00 79.00 108 VAL A CA 1
ATOM 867 C C . VAL A 1 108 ? 7.718 7.870 -4.454 1.00 79.00 108 VAL A C 1
ATOM 869 O O . VAL A 1 108 ? 8.806 7.742 -3.909 1.00 79.00 108 VAL A O 1
ATOM 872 N N . PHE A 1 109 ? 6.728 7.011 -4.221 1.00 84.44 109 PHE A N 1
ATOM 873 C CA . PHE A 1 109 ? 6.921 5.871 -3.319 1.00 84.44 109 PHE A CA 1
ATOM 874 C C . PHE A 1 109 ? 7.836 4.809 -3.916 1.00 84.44 109 PHE A C 1
ATOM 876 O O . PHE A 1 109 ? 8.588 4.210 -3.161 1.00 84.44 109 PHE A O 1
ATOM 883 N N . LEU A 1 110 ? 7.828 4.585 -5.235 1.00 81.56 110 LEU A N 1
ATOM 884 C CA . LEU A 1 110 ? 8.818 3.701 -5.850 1.00 81.56 110 LEU A CA 1
ATOM 885 C C . LEU A 1 110 ? 10.244 4.225 -5.661 1.00 81.56 110 LEU A C 1
ATOM 887 O O . LEU A 1 110 ? 11.127 3.443 -5.318 1.00 81.56 110 LEU A O 1
ATOM 891 N N . GLU A 1 111 ? 10.466 5.523 -5.866 1.00 78.62 111 GLU A N 1
ATOM 892 C CA . GLU A 1 111 ? 11.751 6.192 -5.644 1.00 78.62 111 GLU A CA 1
ATOM 893 C C . GLU A 1 111 ? 12.168 6.073 -4.175 1.00 78.62 111 GLU A C 1
ATOM 895 O O . GLU A 1 111 ? 13.243 5.549 -3.892 1.00 78.62 111 GLU A O 1
ATOM 900 N N . MET A 1 112 ? 11.287 6.461 -3.244 1.00 85.31 112 MET A N 1
ATOM 901 C CA . MET A 1 112 ? 11.533 6.373 -1.801 1.00 85.31 112 MET A CA 1
ATOM 902 C C . MET A 1 112 ? 11.825 4.940 -1.363 1.00 85.31 112 MET A C 1
ATOM 904 O O . MET A 1 112 ? 12.837 4.701 -0.718 1.00 85.31 112 MET A O 1
ATOM 908 N N . LEU A 1 113 ? 10.984 3.976 -1.748 1.00 86.75 113 LEU A N 1
ATOM 909 C CA . LEU A 1 113 ? 11.175 2.578 -1.379 1.00 86.75 113 LEU A CA 1
ATOM 910 C C . LEU A 1 113 ? 12.476 2.033 -1.971 1.00 86.75 113 LEU A C 1
ATOM 912 O O . LEU A 1 113 ? 13.128 1.231 -1.323 1.00 86.75 113 LEU A O 1
ATOM 916 N N . SER A 1 114 ? 12.872 2.437 -3.182 1.00 80.06 114 SER A N 1
ATOM 917 C CA . SER A 1 114 ? 14.086 1.923 -3.838 1.00 80.06 114 SER A CA 1
ATOM 918 C C . SER A 1 114 ? 15.390 2.374 -3.194 1.00 80.06 114 SER A C 1
ATOM 920 O O . SER A 1 114 ? 16.378 1.661 -3.333 1.00 80.06 114 SER A O 1
ATOM 922 N N . VAL A 1 115 ? 15.389 3.496 -2.474 1.00 80.81 115 VAL A N 1
ATOM 923 C CA . VAL A 1 115 ? 16.560 3.991 -1.730 1.00 80.81 115 VAL A CA 1
ATOM 924 C C . VAL A 1 115 ? 16.447 3.780 -0.216 1.00 80.81 115 VAL A C 1
ATOM 926 O O . VAL A 1 115 ? 17.349 4.153 0.528 1.00 80.81 115 VAL A O 1
ATOM 929 N N . ASP A 1 116 ? 15.340 3.210 0.260 1.00 86.62 116 ASP A N 1
ATOM 930 C CA . ASP A 1 116 ? 15.116 2.941 1.677 1.00 86.62 116 ASP A CA 1
ATOM 931 C C . ASP A 1 116 ? 15.885 1.680 2.107 1.00 86.62 116 ASP A C 1
ATOM 933 O O . ASP A 1 116 ? 15.594 0.583 1.649 1.00 86.62 116 ASP A O 1
ATOM 937 N N . GLU A 1 117 ? 16.855 1.805 3.012 1.00 83.25 117 GLU A N 1
ATOM 938 C CA . GLU A 1 117 ? 17.624 0.657 3.532 1.00 83.25 117 GLU A CA 1
ATOM 939 C C . GLU A 1 117 ? 17.027 0.058 4.828 1.00 83.25 117 GLU A C 1
ATOM 941 O O . GLU A 1 117 ? 17.447 -0.997 5.325 1.00 83.25 117 GLU A O 1
ATOM 946 N N . VAL A 1 118 ? 16.028 0.727 5.410 1.00 85.12 118 VAL A N 1
ATOM 947 C CA . VAL A 1 118 ? 15.466 0.429 6.736 1.00 85.12 118 VAL A CA 1
ATOM 948 C C . VAL A 1 118 ? 14.267 -0.513 6.647 1.00 85.12 118 VAL A C 1
ATOM 950 O O . VAL A 1 118 ? 14.164 -1.469 7.421 1.00 85.12 118 VAL A O 1
ATOM 953 N N . VAL A 1 119 ? 13.359 -0.256 5.717 1.00 88.25 119 VAL A N 1
ATOM 954 C CA . VAL A 1 119 ? 12.105 -0.972 5.493 1.00 88.25 119 VAL A CA 1
ATOM 955 C C . VAL A 1 119 ? 12.217 -1.874 4.275 1.00 88.25 119 VAL A C 1
ATOM 957 O O . VAL A 1 119 ? 11.755 -3.013 4.339 1.00 88.25 119 VAL A O 1
ATOM 960 N N . ARG A 1 120 ? 12.831 -1.431 3.171 1.00 89.12 120 ARG A N 1
ATOM 961 C CA . ARG A 1 120 ? 13.006 -2.326 2.023 1.00 89.12 120 ARG A CA 1
ATOM 962 C C . ARG A 1 120 ? 14.023 -3.408 2.350 1.00 89.12 120 ARG A C 1
ATOM 964 O O . ARG A 1 120 ? 15.012 -3.197 3.050 1.00 89.12 120 ARG A O 1
ATOM 971 N N . THR A 1 121 ? 13.772 -4.586 1.803 1.00 87.38 121 THR A N 1
ATOM 972 C CA . THR A 1 121 ? 14.735 -5.672 1.788 1.00 87.38 121 THR A CA 1
ATOM 973 C C . THR A 1 121 ? 14.903 -6.241 0.391 1.00 87.38 121 THR A C 1
ATOM 975 O O . THR A 1 121 ? 13.955 -6.331 -0.389 1.00 87.38 121 THR A O 1
ATOM 978 N N . GLU A 1 122 ? 16.125 -6.663 0.091 1.00 84.44 122 GLU A N 1
ATOM 979 C CA . GLU A 1 122 ? 16.420 -7.482 -1.080 1.00 84.44 122 GLU A CA 1
ATOM 980 C C . GLU A 1 122 ? 16.281 -8.978 -0.799 1.00 84.44 122 GLU A C 1
ATOM 982 O O . GLU A 1 122 ? 16.265 -9.777 -1.730 1.00 84.44 122 GLU A O 1
ATOM 987 N N . ASN A 1 123 ? 16.169 -9.358 0.474 1.00 84.56 123 ASN A N 1
ATOM 988 C CA . ASN A 1 123 ? 16.005 -10.728 0.910 1.00 84.56 123 ASN A CA 1
ATOM 989 C C . ASN A 1 123 ? 14.506 -11.016 1.128 1.00 84.56 123 ASN A C 1
ATOM 991 O O . ASN A 1 123 ? 13.919 -10.568 2.110 1.00 84.56 123 ASN A O 1
ATOM 995 N N . PRO A 1 124 ? 13.845 -11.779 0.250 1.00 87.19 124 PRO A N 1
ATOM 996 C CA . PRO A 1 124 ? 12.412 -12.036 0.354 1.00 87.19 124 PRO A CA 1
ATOM 997 C C . PRO A 1 124 ? 12.028 -12.805 1.620 1.00 87.19 124 PRO A C 1
ATOM 999 O O . PRO A 1 124 ? 10.893 -12.725 2.069 1.00 87.19 124 PRO A O 1
ATOM 1002 N N . TRP A 1 125 ? 12.952 -13.532 2.237 1.00 84.44 125 TRP A N 1
ATOM 1003 C CA . TRP A 1 125 ? 12.633 -14.340 3.406 1.00 84.44 125 TRP A CA 1
ATOM 1004 C C . TRP A 1 125 ? 12.639 -13.550 4.722 1.00 84.44 125 TRP A C 1
ATOM 1006 O O . TRP A 1 125 ? 12.056 -14.002 5.705 1.00 84.44 125 TRP A O 1
ATOM 1016 N N . GLU A 1 126 ? 13.267 -12.366 4.776 1.00 85.75 126 GLU A N 1
ATOM 1017 C CA . GLU A 1 126 ? 13.141 -11.485 5.952 1.00 85.75 126 GLU A CA 1
ATOM 1018 C C . GLU A 1 126 ? 11.912 -10.585 5.866 1.00 85.75 126 GLU A C 1
ATOM 1020 O O . GLU A 1 126 ? 11.570 -9.930 6.850 1.00 85.75 126 GLU A O 1
ATOM 1025 N N . ALA A 1 127 ? 11.254 -10.561 4.706 1.00 89.81 127 ALA A N 1
ATOM 1026 C CA . ALA A 1 127 ? 10.076 -9.757 4.478 1.00 89.81 127 ALA A CA 1
ATOM 1027 C C . ALA A 1 127 ? 8.878 -10.275 5.279 1.00 89.81 127 ALA A C 1
ATOM 1029 O O . ALA A 1 127 ? 8.670 -11.474 5.473 1.00 89.81 127 ALA A O 1
ATOM 1030 N N . ASN A 1 128 ? 8.058 -9.336 5.739 1.00 89.25 128 ASN A N 1
ATOM 1031 C CA . ASN A 1 128 ? 6.725 -9.620 6.271 1.00 89.25 128 ASN A CA 1
ATOM 1032 C C . ASN A 1 128 ? 5.624 -9.112 5.343 1.00 89.25 128 ASN A C 1
ATOM 1034 O O . ASN A 1 128 ? 4.449 -9.332 5.625 1.00 89.25 128 ASN A O 1
ATOM 1038 N N . LEU A 1 129 ? 6.011 -8.392 4.292 1.00 92.31 129 LEU A N 1
ATOM 1039 C CA . LEU A 1 129 ? 5.119 -7.832 3.303 1.00 92.31 129 LEU A CA 1
ATOM 1040 C C . LEU A 1 129 ? 5.822 -7.831 1.941 1.00 92.31 129 LEU A C 1
ATOM 1042 O O . LEU A 1 129 ? 7.011 -7.527 1.837 1.00 92.31 129 LEU A O 1
ATOM 1046 N N . PHE A 1 130 ? 5.077 -8.159 0.899 1.00 94.88 130 PHE A N 1
ATOM 1047 C CA . PHE A 1 130 ? 5.564 -8.321 -0.457 1.00 94.88 130 PHE A CA 1
ATOM 1048 C C . PHE A 1 130 ? 4.850 -7.341 -1.377 1.00 94.88 130 PHE A C 1
ATOM 1050 O O . PHE A 1 130 ? 3.640 -7.404 -1.583 1.00 94.88 130 PHE A O 1
ATOM 1057 N N . TYR A 1 131 ? 5.610 -6.423 -1.951 1.00 94.62 131 TYR A N 1
ATOM 1058 C CA . TYR A 1 131 ? 5.097 -5.452 -2.893 1.00 94.62 131 TYR A CA 1
ATOM 1059 C C . TYR A 1 131 ? 5.189 -5.990 -4.322 1.00 94.62 131 TYR 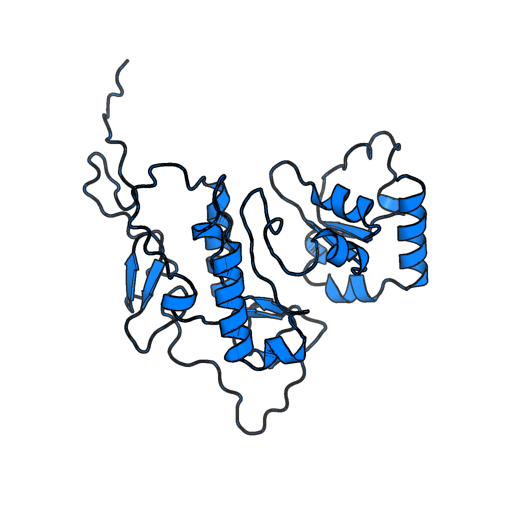A C 1
ATOM 1061 O O . TYR A 1 131 ? 6.279 -6.307 -4.803 1.00 94.62 131 TYR A O 1
ATOM 1069 N N . VAL A 1 132 ? 4.052 -6.060 -5.017 1.00 93.06 132 VAL A N 1
ATOM 1070 C CA . VAL A 1 132 ? 3.991 -6.374 -6.450 1.00 93.06 132 VAL A CA 1
ATOM 1071 C C . VAL A 1 132 ? 3.858 -5.057 -7.228 1.00 93.06 132 VAL A C 1
ATOM 1073 O O . VAL A 1 132 ? 2.777 -4.454 -7.222 1.00 93.06 132 VAL A O 1
ATOM 1076 N N . PRO A 1 133 ? 4.914 -4.583 -7.920 1.00 88.94 133 PRO A N 1
ATOM 1077 C CA . PRO A 1 133 ? 4.873 -3.330 -8.669 1.00 88.94 133 PRO A CA 1
ATOM 1078 C C . PRO A 1 133 ? 4.134 -3.509 -10.005 1.00 88.94 133 PRO A C 1
ATOM 1080 O O . PRO A 1 133 ? 4.728 -3.434 -11.078 1.00 88.94 133 PRO A O 1
ATOM 1083 N N . ALA A 1 134 ? 2.819 -3.742 -9.946 1.00 86.00 134 ALA A N 1
ATOM 1084 C CA . ALA A 1 134 ? 1.972 -3.998 -11.116 1.00 86.00 134 ALA A CA 1
ATOM 1085 C C . ALA A 1 134 ? 1.760 -2.773 -12.024 1.00 86.00 134 ALA A C 1
ATOM 1087 O O . ALA A 1 134 ? 1.282 -2.916 -13.147 1.00 86.00 134 ALA A O 1
ATOM 1088 N N . GLN A 1 135 ? 2.088 -1.576 -11.528 1.00 80.00 135 GLN A N 1
ATOM 1089 C CA . GLN A 1 135 ? 1.985 -0.301 -12.253 1.00 80.00 135 GLN A CA 1
ATOM 1090 C C . GLN A 1 135 ? 0.580 0.011 -12.743 1.00 80.00 135 GLN A C 1
ATOM 1092 O O . GLN A 1 135 ? 0.365 0.547 -13.828 1.00 80.00 135 GLN A O 1
ATOM 1097 N N . ALA A 1 136 ? -0.384 -0.296 -11.878 1.00 79.69 136 ALA A N 1
ATOM 1098 C CA . ALA A 1 136 ? -1.802 -0.081 -12.105 1.00 79.69 136 ALA A CA 1
ATOM 1099 C C . ALA A 1 136 ? -2.132 1.346 -12.571 1.00 79.69 136 ALA A C 1
ATOM 1101 O O . ALA A 1 136 ? -3.063 1.540 -13.347 1.00 79.69 136 ALA A O 1
ATOM 1102 N N . TYR A 1 137 ? -1.372 2.351 -12.134 1.00 76.56 137 TYR A N 1
ATOM 1103 C CA . TYR A 1 137 ? -1.629 3.745 -12.490 1.00 76.56 137 TYR A CA 1
ATOM 1104 C C . TYR A 1 137 ? -1.631 3.996 -14.009 1.00 76.56 137 TYR A C 1
ATOM 1106 O O . TYR A 1 137 ? -2.470 4.754 -14.480 1.00 76.56 137 TYR A O 1
ATOM 1114 N N . SER A 1 138 ? -0.779 3.317 -14.789 1.00 72.75 138 SER A N 1
ATOM 1115 C CA . SER A 1 138 ? -0.715 3.475 -16.254 1.00 72.75 138 SER A CA 1
ATOM 1116 C C . SER A 1 138 ? -1.973 2.977 -16.975 1.00 72.75 138 SER A C 1
ATOM 1118 O O . SER A 1 138 ? -2.188 3.291 -18.139 1.00 72.75 138 SER A O 1
ATOM 1120 N N . TYR A 1 139 ? -2.806 2.204 -16.277 1.00 75.06 139 TYR A N 1
ATOM 1121 C CA . TYR A 1 139 ? -4.025 1.572 -16.784 1.00 75.06 139 TYR A CA 1
ATOM 1122 C C . TYR A 1 139 ? -5.282 2.142 -16.124 1.00 75.06 139 TYR A C 1
ATOM 1124 O O . TYR A 1 139 ? -6.393 1.709 -16.425 1.00 75.06 139 TYR A O 1
ATOM 1132 N N . SER A 1 140 ? -5.113 3.084 -15.196 1.00 74.12 140 SER A N 1
ATOM 1133 C CA . SER A 1 140 ? -6.206 3.652 -14.419 1.00 74.12 140 SER A CA 1
ATOM 1134 C C . SER A 1 140 ? -6.687 4.936 -15.079 1.00 74.12 140 SER A C 1
ATOM 1136 O O . SER A 1 140 ? -5.913 5.873 -15.257 1.00 74.12 140 SER A O 1
ATOM 1138 N N . SER A 1 141 ? -7.972 4.996 -15.425 1.00 71.31 141 SER A N 1
ATOM 1139 C CA . SER A 1 141 ? -8.619 6.226 -15.884 1.00 71.31 141 SER A CA 1
ATOM 1140 C C . SER A 1 141 ? -10.086 6.266 -15.444 1.00 71.31 141 SER A C 1
ATOM 1142 O O . SER A 1 141 ? -10.614 5.314 -14.867 1.00 71.31 141 SER A O 1
ATOM 1144 N N . ASN A 1 142 ? -10.782 7.357 -15.763 1.00 65.50 142 ASN A N 1
ATOM 1145 C CA . ASN A 1 142 ? -12.218 7.484 -15.497 1.00 65.50 142 ASN A CA 1
ATOM 1146 C C . ASN A 1 142 ? -13.070 6.437 -16.236 1.00 65.50 142 ASN A C 1
ATOM 1148 O O . ASN A 1 142 ? -14.219 6.201 -15.867 1.00 65.50 142 ASN A O 1
ATOM 1152 N N . THR A 1 143 ? -12.556 5.803 -17.284 1.00 68.00 143 THR A N 1
ATOM 1153 C CA . THR A 1 143 ? -13.291 4.794 -18.066 1.00 68.00 143 THR A CA 1
ATOM 1154 C C . THR A 1 143 ? -12.567 3.458 -18.135 1.00 68.00 143 THR A C 1
ATOM 1156 O O . THR A 1 143 ? -13.182 2.471 -18.527 1.00 68.00 143 THR A O 1
ATOM 1159 N N . ASN A 1 144 ? -11.303 3.401 -17.711 1.00 72.75 144 ASN A N 1
ATOM 1160 C CA . ASN A 1 144 ? -10.480 2.206 -17.789 1.00 72.75 144 ASN A CA 1
ATOM 1161 C C . ASN A 1 144 ? -10.058 1.695 -16.408 1.00 72.75 144 ASN A C 1
ATOM 1163 O O . ASN A 1 144 ? -9.766 2.467 -15.492 1.00 72.75 144 ASN A O 1
ATOM 1167 N N . SER A 1 145 ? -10.015 0.371 -16.281 1.00 78.00 145 SER A N 1
ATOM 1168 C CA . SER A 1 145 ? -9.664 -0.327 -15.049 1.00 78.00 145 SER A CA 1
ATOM 1169 C C . SER A 1 145 ? -8.280 -0.972 -15.158 1.00 78.00 145 SER A C 1
ATOM 1171 O O . SER A 1 145 ? -8.009 -1.677 -16.134 1.00 78.00 145 SER A O 1
ATOM 1173 N N . PRO A 1 146 ? -7.432 -0.859 -14.118 1.00 81.88 146 PRO A N 1
ATOM 1174 C CA . PRO A 1 146 ? -6.151 -1.550 -14.079 1.00 81.88 146 PRO A CA 1
ATOM 1175 C C . PRO A 1 146 ? -6.254 -3.039 -13.726 1.00 81.88 146 PRO A C 1
ATOM 1177 O O . PRO A 1 146 ? -5.222 -3.699 -13.621 1.00 81.88 146 PRO A O 1
ATOM 1180 N N . ALA A 1 147 ? -7.458 -3.582 -13.513 1.00 84.00 147 ALA A N 1
ATOM 1181 C CA . ALA A 1 147 ? -7.647 -4.931 -12.978 1.00 84.00 147 ALA A CA 1
ATOM 1182 C C . ALA A 1 147 ? -6.915 -6.006 -13.794 1.00 84.00 147 ALA A C 1
ATOM 1184 O O . ALA A 1 147 ? -6.172 -6.797 -13.222 1.00 84.00 147 ALA A O 1
ATOM 1185 N N . ASN A 1 148 ? -7.036 -5.989 -15.125 1.00 85.06 148 ASN A N 1
ATOM 1186 C CA . ASN A 1 148 ? -6.363 -6.971 -15.984 1.00 85.06 148 ASN A CA 1
ATOM 1187 C C . ASN A 1 148 ? -4.836 -6.920 -15.840 1.00 85.06 148 ASN A C 1
ATOM 1189 O O . ASN A 1 148 ? -4.183 -7.961 -15.785 1.00 85.06 148 ASN A O 1
ATOM 1193 N N . GLN A 1 149 ? -4.268 -5.716 -15.731 1.00 86.44 149 GLN A N 1
ATOM 1194 C CA . GLN A 1 149 ? -2.832 -5.542 -15.534 1.00 86.44 149 GLN A CA 1
ATOM 1195 C C . GLN A 1 149 ? -2.389 -6.036 -14.152 1.00 86.44 149 GLN A C 1
ATOM 1197 O O . GLN A 1 149 ? -1.384 -6.737 -14.034 1.00 86.44 149 GLN A O 1
ATOM 1202 N N . ILE A 1 150 ? -3.148 -5.700 -13.106 1.00 88.31 150 ILE A N 1
ATOM 1203 C CA . ILE A 1 150 ? -2.881 -6.163 -11.741 1.00 88.31 150 ILE A CA 1
ATOM 1204 C C . ILE A 1 150 ? -2.907 -7.693 -11.692 1.00 88.31 150 ILE A C 1
ATOM 1206 O O . ILE A 1 150 ? -1.950 -8.300 -11.215 1.00 88.31 150 ILE A O 1
ATOM 1210 N N . MET A 1 151 ? -3.942 -8.318 -12.258 1.00 88.69 151 MET A N 1
ATOM 1211 C CA . MET A 1 151 ? -4.072 -9.776 -12.289 1.00 88.69 151 MET A CA 1
ATOM 1212 C C . MET A 1 151 ? -2.962 -10.442 -13.102 1.00 88.69 151 MET A C 1
ATOM 1214 O O . MET A 1 151 ? -2.467 -11.495 -12.705 1.00 88.69 151 MET A O 1
ATOM 1218 N N . ARG A 1 152 ? -2.505 -9.823 -14.198 1.00 89.62 152 ARG A N 1
ATOM 1219 C CA . ARG A 1 152 ? -1.353 -10.313 -14.966 1.00 89.62 152 ARG A CA 1
ATOM 1220 C C . ARG A 1 152 ? -0.071 -10.316 -14.130 1.00 89.62 152 ARG A C 1
ATOM 1222 O O . ARG A 1 152 ? 0.645 -11.316 -14.127 1.00 89.62 152 ARG A O 1
ATOM 1229 N N . ALA A 1 153 ? 0.211 -9.227 -13.413 1.00 91.12 153 ALA A N 1
ATOM 1230 C CA . ALA A 1 153 ? 1.383 -9.129 -12.545 1.00 91.12 153 ALA A CA 1
ATOM 1231 C C . ALA A 1 153 ? 1.306 -10.109 -11.362 1.00 91.12 153 ALA A C 1
ATOM 1233 O O . ALA A 1 153 ? 2.291 -10.782 -11.062 1.00 91.12 153 ALA A O 1
ATOM 1234 N N . ILE A 1 154 ? 0.131 -10.238 -10.734 1.00 92.38 154 ILE A N 1
ATOM 1235 C CA . ILE A 1 154 ? -0.115 -11.204 -9.656 1.00 92.38 154 ILE A CA 1
ATOM 1236 C C . ILE A 1 154 ? 0.061 -12.640 -10.159 1.00 92.38 154 ILE A C 1
ATOM 1238 O O . ILE A 1 154 ? 0.766 -13.408 -9.512 1.00 92.38 154 ILE A O 1
ATOM 1242 N N . SER A 1 155 ? -0.509 -13.002 -11.316 1.00 93.12 155 SER A N 1
ATOM 1243 C CA . SER A 1 155 ? -0.344 -14.344 -11.896 1.00 93.12 155 SER A CA 1
ATOM 1244 C C . SER A 1 155 ? 1.127 -14.643 -12.149 1.00 93.12 155 SER A C 1
ATOM 1246 O O . SER A 1 155 ? 1.616 -15.674 -11.710 1.00 93.12 155 SER A O 1
ATOM 1248 N N . TYR A 1 156 ? 1.864 -13.711 -12.764 1.00 92.81 156 TYR A N 1
ATOM 1249 C CA . TYR A 1 156 ? 3.299 -13.886 -12.970 1.00 92.81 156 TYR A CA 1
ATOM 1250 C C . TYR A 1 156 ? 4.034 -14.127 -11.646 1.00 92.81 156 TYR A C 1
ATOM 1252 O O . TYR A 1 156 ? 4.832 -15.056 -11.549 1.00 92.81 156 TYR A O 1
ATOM 1260 N N . VAL A 1 157 ? 3.749 -13.330 -10.610 1.00 93.62 157 VAL A N 1
ATOM 1261 C CA . VAL A 1 157 ? 4.371 -13.496 -9.291 1.00 93.62 157 VAL A CA 1
ATOM 1262 C C . VAL A 1 157 ? 4.035 -14.852 -8.672 1.00 93.62 157 VAL A C 1
ATOM 1264 O O . VAL A 1 157 ? 4.937 -15.535 -8.188 1.00 93.62 157 VAL A O 1
ATOM 1267 N N . ARG A 1 158 ? 2.760 -15.244 -8.713 1.00 94.19 158 ARG A N 1
ATOM 1268 C CA . ARG A 1 158 ? 2.250 -16.517 -8.194 1.00 94.19 158 ARG A CA 1
ATOM 1269 C C . ARG A 1 158 ? 2.889 -17.722 -8.876 1.00 94.19 158 ARG A C 1
ATOM 1271 O O . ARG A 1 158 ? 3.188 -18.709 -8.208 1.00 94.19 158 ARG A O 1
ATOM 1278 N N . ASP A 1 159 ? 3.083 -17.633 -10.186 1.00 93.88 159 ASP A N 1
ATOM 1279 C CA . ASP A 1 159 ? 3.555 -18.742 -11.010 1.00 93.88 159 ASP A CA 1
ATOM 1280 C C . ASP A 1 159 ? 5.101 -18.808 -11.040 1.00 93.88 159 ASP A C 1
ATOM 1282 O O . ASP A 1 159 ? 5.670 -19.871 -11.282 1.00 93.88 159 ASP A O 1
ATOM 1286 N N . THR A 1 160 ? 5.792 -17.696 -10.742 1.00 91.25 160 THR A N 1
ATOM 1287 C CA . THR A 1 160 ? 7.267 -17.590 -10.788 1.00 91.25 160 THR A CA 1
ATOM 1288 C C . THR A 1 160 ? 7.938 -17.739 -9.420 1.00 91.25 160 THR A C 1
ATOM 1290 O O . THR A 1 160 ? 9.050 -18.262 -9.338 1.00 91.25 160 THR A O 1
ATOM 1293 N N . TYR A 1 161 ? 7.306 -17.273 -8.336 1.00 89.56 161 TYR A N 1
ATOM 1294 C CA . TYR A 1 161 ? 7.931 -17.196 -7.011 1.00 89.56 161 TYR A CA 1
ATOM 1295 C C . TYR A 1 161 ? 7.134 -17.952 -5.936 1.00 89.56 161 TYR A C 1
ATOM 1297 O O . TYR A 1 161 ? 5.904 -17.930 -5.939 1.00 89.56 161 TYR A O 1
ATOM 1305 N N . PRO A 1 162 ? 7.804 -18.556 -4.935 1.00 90.06 162 PRO A N 1
ATOM 1306 C CA . PRO A 1 162 ? 7.130 -19.408 -3.953 1.00 90.06 162 PRO A CA 1
ATOM 1307 C C . PRO A 1 162 ? 6.309 -18.631 -2.908 1.00 90.06 162 PRO A C 1
ATOM 1309 O O . PRO A 1 162 ? 5.372 -19.181 -2.330 1.00 90.06 162 PRO A O 1
ATOM 1312 N N . TRP A 1 163 ? 6.646 -17.363 -2.640 1.00 91.19 163 TRP A N 1
ATOM 1313 C CA . TRP A 1 163 ? 6.114 -16.628 -1.481 1.00 91.19 163 TRP A CA 1
ATOM 1314 C C . TRP A 1 163 ? 4.631 -16.272 -1.596 1.00 91.19 163 TRP A C 1
ATOM 1316 O O . TRP A 1 163 ? 3.940 -16.267 -0.583 1.00 91.19 163 TRP A O 1
ATOM 1326 N N . PHE A 1 164 ? 4.118 -16.051 -2.810 1.00 93.00 164 PHE A N 1
ATOM 1327 C CA . PHE A 1 164 ? 2.692 -15.770 -3.003 1.00 93.00 164 PHE A CA 1
ATOM 1328 C C . PHE A 1 164 ? 1.824 -16.951 -2.565 1.00 93.00 164 PHE A C 1
ATOM 1330 O O . PHE A 1 164 ? 0.886 -16.791 -1.788 1.00 93.00 164 PHE A O 1
ATOM 1337 N N . ASN A 1 165 ? 2.174 -18.164 -3.002 1.00 91.94 165 ASN A N 1
ATOM 1338 C CA . ASN A 1 165 ? 1.428 -19.373 -2.647 1.00 91.94 165 ASN A CA 1
ATOM 1339 C C . ASN A 1 165 ? 1.592 -19.745 -1.165 1.00 91.94 165 ASN A C 1
ATOM 1341 O O . ASN A 1 165 ? 0.657 -20.268 -0.566 1.00 91.94 165 ASN A O 1
ATOM 1345 N N . ALA A 1 166 ? 2.741 -19.440 -0.551 1.00 90.75 166 ALA A N 1
ATOM 1346 C CA . ALA A 1 166 ? 2.995 -19.721 0.864 1.00 90.75 166 ALA A CA 1
ATOM 1347 C C . ALA A 1 166 ? 2.018 -18.994 1.809 1.00 90.75 166 ALA A C 1
ATOM 1349 O O . ALA A 1 166 ? 1.623 -19.539 2.842 1.00 90.75 166 ALA A O 1
ATOM 1350 N N . SER A 1 167 ? 1.605 -17.776 1.455 1.00 90.62 167 SER A N 1
ATOM 1351 C CA . SER A 1 167 ? 0.631 -16.990 2.217 1.00 90.62 167 SER A CA 1
ATOM 1352 C C . SER A 1 167 ? -0.764 -16.976 1.592 1.00 90.62 167 SER A C 1
ATOM 1354 O O . SER A 1 167 ? -1.696 -16.470 2.219 1.00 90.62 167 SER A O 1
ATOM 1356 N N . GLY A 1 168 ? -0.929 -17.510 0.379 1.00 89.44 168 GLY A N 1
ATOM 1357 C CA . GLY A 1 168 ? -2.127 -17.295 -0.433 1.00 89.44 168 GLY A CA 1
ATOM 1358 C C . GLY A 1 168 ? -2.366 -15.809 -0.722 1.00 89.44 168 GLY A C 1
ATOM 1359 O O . GLY A 1 168 ? -3.506 -15.364 -0.663 1.00 89.44 168 GLY A O 1
ATOM 1360 N N . GLY A 1 169 ? -1.297 -15.029 -0.914 1.00 88.69 169 GLY A N 1
ATOM 1361 C CA . GLY A 1 169 ? -1.349 -13.590 -1.186 1.00 88.69 169 GLY A CA 1
ATOM 1362 C C . GLY A 1 169 ? -1.643 -12.694 0.024 1.00 88.69 169 GLY A C 1
ATOM 1363 O O . GLY A 1 169 ? -1.722 -11.478 -0.127 1.00 88.69 169 GLY A O 1
ATOM 1364 N N . ARG A 1 170 ? -1.807 -13.243 1.239 1.00 86.88 170 ARG A N 1
ATOM 1365 C CA . ARG A 1 170 ? -2.205 -12.459 2.433 1.00 86.88 170 ARG A CA 1
ATOM 1366 C C . ARG A 1 170 ? -1.161 -11.449 2.906 1.00 86.88 170 ARG A C 1
ATOM 1368 O O . ARG A 1 170 ? -1.502 -10.538 3.655 1.00 86.88 170 ARG A O 1
ATOM 1375 N N . ASP A 1 171 ? 0.096 -11.644 2.536 1.00 91.69 171 ASP A N 1
ATOM 1376 C CA . ASP A 1 171 ? 1.197 -10.719 2.803 1.00 91.69 171 ASP A CA 1
ATOM 1377 C C . ASP A 1 171 ? 1.643 -9.979 1.535 1.00 91.69 171 ASP A C 1
ATOM 1379 O O . ASP A 1 171 ? 2.685 -9.329 1.541 1.00 91.69 171 ASP A O 1
ATOM 1383 N N . HIS A 1 172 ? 0.835 -10.006 0.472 1.00 93.50 172 HIS A N 1
ATOM 1384 C CA . HIS A 1 172 ? 1.091 -9.295 -0.774 1.00 93.50 172 HIS A CA 1
ATOM 1385 C C . HIS A 1 172 ? 0.232 -8.046 -0.868 1.00 93.50 172 HIS A C 1
ATOM 1387 O O . HIS A 1 172 ? -0.936 -8.037 -0.488 1.00 93.50 172 HIS A O 1
ATOM 1393 N N . PHE A 1 173 ? 0.796 -6.982 -1.429 1.00 91.62 173 PHE A N 1
ATOM 1394 C CA . PHE A 1 173 ? 0.025 -5.797 -1.766 1.00 91.62 173 PHE A CA 1
ATOM 1395 C C . PHE A 1 173 ? 0.390 -5.257 -3.141 1.00 91.62 173 PHE A C 1
ATOM 1397 O O . PHE A 1 173 ? 1.530 -5.334 -3.611 1.00 91.62 173 PHE A O 1
ATOM 1404 N N . VAL A 1 174 ? -0.623 -4.666 -3.763 1.00 88.62 174 VAL A N 1
ATOM 1405 C CA . VAL A 1 174 ? -0.523 -3.884 -4.989 1.00 88.62 174 VAL A CA 1
ATOM 1406 C C . VAL A 1 174 ? -1.032 -2.494 -4.681 1.00 88.62 174 VAL A C 1
ATOM 1408 O O . VAL A 1 174 ? -1.921 -2.312 -3.849 1.00 88.62 174 VAL A O 1
ATOM 1411 N N . TRP A 1 175 ? -0.479 -1.500 -5.359 1.00 83.06 175 TRP A N 1
ATOM 1412 C CA . TRP A 1 175 ? -0.898 -0.130 -5.157 1.00 83.06 175 TRP A CA 1
ATOM 1413 C C . TRP A 1 175 ? -1.802 0.366 -6.281 1.00 83.06 175 TRP A C 1
ATOM 1415 O O . TRP A 1 175 ? -1.422 0.355 -7.451 1.00 83.06 175 TRP A O 1
ATOM 1425 N N . THR A 1 176 ? -2.995 0.824 -5.903 1.00 80.44 176 THR A N 1
ATOM 1426 C CA . THR A 1 176 ? -3.997 1.427 -6.786 1.00 80.44 176 THR A CA 1
ATOM 1427 C C . THR A 1 176 ? -4.167 2.900 -6.415 1.00 80.44 176 THR A C 1
ATOM 1429 O O . THR A 1 176 ? -4.806 3.219 -5.413 1.00 80.44 176 THR A O 1
ATOM 1432 N N . THR A 1 177 ? -3.556 3.800 -7.182 1.00 75.62 177 THR A N 1
ATOM 1433 C CA . THR A 1 177 ? -3.517 5.244 -6.880 1.00 75.62 177 THR A CA 1
ATOM 1434 C C . THR A 1 177 ? -4.674 6.043 -7.484 1.00 75.62 177 THR A C 1
ATOM 143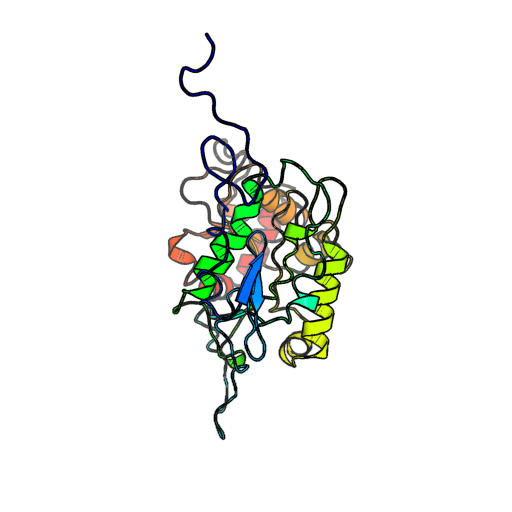6 O O . THR A 1 177 ? -4.805 7.224 -7.178 1.00 75.62 177 THR A O 1
ATOM 1439 N N . GLY A 1 178 ? -5.519 5.420 -8.313 1.00 73.44 178 GLY A N 1
ATOM 1440 C CA . GLY A 1 178 ? -6.734 6.050 -8.834 1.00 73.44 178 GLY A CA 1
ATOM 1441 C C . GLY A 1 178 ? -7.787 6.300 -7.759 1.00 73.44 178 GLY A C 1
ATOM 1442 O O . GLY A 1 178 ? -7.832 5.612 -6.740 1.00 73.44 178 GLY A O 1
ATOM 1443 N N . ASP A 1 179 ? -8.662 7.266 -8.023 1.00 71.38 179 ASP A N 1
ATOM 1444 C CA . ASP A 1 179 ? -9.812 7.644 -7.191 1.00 71.38 179 ASP A CA 1
ATOM 1445 C C . ASP A 1 179 ? -10.748 6.461 -6.888 1.00 71.38 179 ASP A C 1
ATOM 1447 O O . ASP A 1 179 ? -11.305 6.350 -5.797 1.00 71.38 179 ASP A O 1
ATOM 1451 N N . ARG A 1 180 ? -10.855 5.530 -7.835 1.00 72.88 180 ARG A N 1
ATOM 1452 C CA . ARG A 1 180 ? -11.630 4.290 -7.726 1.00 72.88 180 ARG A CA 1
ATOM 1453 C C . ARG A 1 180 ? -10.905 3.160 -6.984 1.00 72.88 180 ARG A C 1
ATOM 1455 O O . ARG A 1 180 ? -11.511 2.122 -6.735 1.00 72.88 180 ARG A O 1
ATOM 1462 N N . GLY A 1 181 ? -9.630 3.335 -6.630 1.00 76.75 181 GLY A N 1
ATOM 1463 C CA . GLY A 1 181 ? -8.844 2.374 -5.854 1.00 76.75 181 GLY A CA 1
ATOM 1464 C C . GLY A 1 181 ? -8.946 0.932 -6.369 1.00 76.75 181 GLY A C 1
ATOM 1465 O O . GLY A 1 181 ? -8.701 0.656 -7.543 1.00 76.75 181 GLY A O 1
ATOM 1466 N N . SER A 1 182 ? -9.320 0.011 -5.479 1.00 76.00 182 SER A N 1
ATOM 1467 C CA . SER A 1 182 ? -9.471 -1.424 -5.750 1.00 76.00 182 SER A CA 1
ATOM 1468 C C . SER A 1 182 ? -10.882 -1.846 -6.186 1.00 76.00 182 SER A C 1
ATOM 1470 O O . SER A 1 182 ? -11.126 -3.043 -6.310 1.00 76.00 182 SER A O 1
ATOM 1472 N N . CYS A 1 183 ? -11.812 -0.915 -6.444 1.00 73.38 183 CYS A N 1
ATOM 1473 C CA . CYS A 1 183 ? -13.223 -1.227 -6.732 1.00 73.38 183 CYS A CA 1
ATOM 1474 C C . CYS A 1 183 ? -13.450 -2.156 -7.941 1.00 73.38 183 CYS A C 1
ATOM 1476 O O . CYS A 1 183 ? -14.518 -2.747 -8.056 1.00 73.38 183 CYS A O 1
ATOM 1478 N N . TYR A 1 184 ? -12.473 -2.283 -8.842 1.00 73.94 184 TYR A N 1
ATOM 1479 C CA . TYR A 1 184 ? -12.564 -3.119 -10.045 1.00 73.94 184 TYR A CA 1
ATOM 1480 C C . TYR A 1 184 ? -11.964 -4.514 -9.915 1.00 73.94 184 TYR A C 1
ATOM 1482 O O . TYR A 1 184 ? -12.002 -5.273 -10.885 1.00 73.94 184 TYR A O 1
ATOM 1490 N N . LEU A 1 185 ? -11.324 -4.831 -8.789 1.00 74.00 185 LEU A N 1
ATOM 1491 C CA . LEU A 1 185 ? -10.646 -6.112 -8.649 1.00 74.00 185 LEU A CA 1
ATOM 1492 C C . LEU A 1 185 ? -11.678 -7.239 -8.468 1.00 74.00 185 LEU A C 1
ATOM 1494 O O . LEU A 1 185 ? -12.584 -7.101 -7.650 1.00 74.00 185 LEU A O 1
ATOM 1498 N N . PRO A 1 186 ? -11.565 -8.339 -9.236 1.00 65.62 186 PRO A N 1
ATOM 1499 C CA . PRO A 1 186 ? -12.568 -9.405 -9.270 1.00 65.62 186 PRO A CA 1
ATOM 1500 C C . PRO A 1 186 ? -12.491 -10.390 -8.086 1.00 65.62 186 PRO A C 1
ATOM 1502 O O . PRO A 1 186 ? -13.275 -11.335 -8.037 1.00 65.62 186 PRO A O 1
ATOM 1505 N N . GLU A 1 187 ? -11.545 -10.217 -7.159 1.00 59.97 187 GLU A N 1
ATOM 1506 C CA . GLU A 1 187 ? -11.207 -11.192 -6.115 1.00 59.97 187 GLU A CA 1
ATOM 1507 C C . GLU A 1 187 ? -11.761 -10.759 -4.748 1.00 59.97 187 GLU A C 1
ATOM 1509 O O . GLU A 1 187 ? -11.228 -9.836 -4.142 1.00 59.97 187 GLU A O 1
ATOM 1514 N N . GLU A 1 188 ? -12.838 -11.427 -4.300 1.00 64.00 188 GLU A N 1
ATOM 1515 C CA . GLU A 1 188 ? -13.732 -11.033 -3.188 1.00 64.00 188 GLU A CA 1
ATOM 1516 C C . GLU A 1 188 ? -14.243 -9.578 -3.287 1.00 64.00 188 GLU A C 1
ATOM 1518 O O . GLU A 1 188 ? -13.569 -8.662 -3.753 1.00 64.00 188 GLU A O 1
ATOM 1523 N N . SER A 1 189 ? -15.484 -9.307 -2.863 1.00 68.31 189 SER A N 1
ATOM 1524 C CA . SER A 1 189 ? -15.893 -7.901 -2.823 1.00 68.31 189 SER A CA 1
ATOM 1525 C C . SER A 1 189 ? -14.985 -7.168 -1.828 1.00 68.31 189 SER A C 1
ATOM 1527 O O . SER A 1 189 ? -14.667 -7.696 -0.762 1.00 68.31 189 SER A O 1
ATOM 1529 N N . TYR A 1 190 ? -14.563 -5.942 -2.145 1.00 72.75 190 TYR A N 1
ATOM 1530 C CA . TYR A 1 190 ? -13.752 -5.117 -1.237 1.00 72.75 190 TYR A CA 1
ATOM 1531 C C . TYR A 1 190 ? -14.349 -5.055 0.184 1.00 72.75 190 TYR A C 1
ATOM 1533 O O . TYR A 1 190 ? -13.617 -5.009 1.175 1.00 72.75 190 TYR A O 1
ATOM 1541 N N . GLY A 1 191 ? -15.680 -5.136 0.291 1.00 76.12 191 GLY A N 1
ATOM 1542 C CA . GLY A 1 191 ? -16.388 -5.242 1.562 1.00 76.12 191 GLY A CA 1
ATOM 1543 C C . GLY A 1 191 ? -16.171 -6.562 2.308 1.00 76.12 191 GLY A C 1
ATOM 1544 O O . GLY A 1 191 ? -16.063 -6.545 3.529 1.00 76.12 191 GLY A O 1
ATOM 1545 N N . ASP A 1 192 ? -16.051 -7.702 1.629 1.00 82.00 192 ASP A N 1
ATOM 1546 C CA . ASP A 1 192 ? -15.792 -8.996 2.280 1.00 82.00 192 ASP A CA 1
ATOM 1547 C C . ASP A 1 192 ? -14.395 -9.053 2.905 1.00 82.00 192 ASP A C 1
ATOM 1549 O O . ASP A 1 192 ? -14.248 -9.516 4.041 1.00 82.00 192 ASP A O 1
ATOM 1553 N N . LEU A 1 193 ? -13.394 -8.466 2.239 1.00 80.75 193 LEU A N 1
ATOM 1554 C CA . LEU A 1 193 ? -12.059 -8.285 2.816 1.00 80.75 193 LEU A CA 1
ATOM 1555 C C . LEU A 1 193 ? -12.105 -7.434 4.095 1.00 80.75 193 LEU A C 1
ATOM 1557 O O . LEU A 1 193 ? -11.437 -7.761 5.080 1.00 80.75 193 LEU A O 1
ATOM 1561 N N . HIS A 1 194 ? -12.931 -6.382 4.129 1.00 85.69 194 HIS A N 1
ATOM 1562 C CA . HIS A 1 194 ? -13.120 -5.570 5.336 1.00 85.69 194 HIS A CA 1
ATOM 1563 C C . HIS A 1 194 ? -13.801 -6.364 6.455 1.00 85.69 194 HIS A C 1
ATOM 1565 O O . HIS A 1 194 ? -13.315 -6.348 7.583 1.00 85.69 194 HIS A O 1
ATOM 1571 N N . LYS A 1 195 ? -14.863 -7.119 6.146 1.00 86.50 195 LYS A N 1
ATOM 1572 C CA . LYS A 1 195 ? -15.596 -7.935 7.134 1.00 86.50 195 LYS A CA 1
ATOM 1573 C C . LYS A 1 195 ? -14.713 -8.987 7.810 1.00 86.50 195 LYS A C 1
ATOM 1575 O O . LYS A 1 195 ? -14.909 -9.299 8.982 1.00 86.50 195 LYS A O 1
ATOM 1580 N N . ARG A 1 196 ? -13.749 -9.560 7.081 1.00 88.19 196 ARG A N 1
ATOM 1581 C CA . ARG A 1 196 ? -12.809 -10.563 7.618 1.00 88.19 196 ARG A CA 1
ATOM 1582 C C . ARG A 1 196 ? -11.612 -9.937 8.346 1.00 88.19 196 ARG A C 1
ATOM 1584 O O . ARG A 1 196 ? -10.917 -10.632 9.088 1.00 88.19 196 ARG A O 1
ATOM 1591 N N . SER A 1 197 ? -11.362 -8.643 8.151 1.00 91.00 197 SER A N 1
ATOM 1592 C CA . SER A 1 197 ? -10.230 -7.934 8.747 1.00 91.00 197 SER A CA 1
ATOM 1593 C C . SER A 1 197 ? -10.510 -7.519 10.195 1.00 91.00 197 SER A C 1
ATOM 1595 O O . SER A 1 197 ? -11.625 -7.159 10.574 1.00 91.00 197 SER A O 1
ATOM 1597 N N . LYS A 1 198 ? -9.476 -7.572 11.046 1.00 94.56 198 LYS A N 1
ATOM 1598 C CA . LYS A 1 198 ? -9.559 -7.072 12.433 1.00 94.56 198 LYS A CA 1
ATOM 1599 C C . LYS A 1 198 ? -9.440 -5.552 12.485 1.00 94.56 198 LYS A C 1
ATOM 1601 O O . LYS A 1 198 ? -10.239 -4.896 13.145 1.00 94.56 198 LYS A O 1
ATOM 1606 N N . PHE A 1 199 ? -8.455 -5.029 11.760 1.00 95.94 199 PHE A N 1
ATOM 1607 C CA . PHE A 1 199 ? -8.052 -3.631 11.759 1.00 95.94 199 PHE A CA 1
ATOM 1608 C C . PHE A 1 199 ? -8.011 -3.102 10.328 1.00 95.94 199 PHE A C 1
ATOM 1610 O O . PHE A 1 199 ? -7.443 -3.759 9.456 1.00 95.94 199 PHE A O 1
ATOM 1617 N N . CYS A 1 200 ? -8.562 -1.911 10.101 1.00 93.31 200 CYS A N 1
ATOM 1618 C CA . CYS A 1 200 ? -8.564 -1.248 8.800 1.00 93.31 200 CYS A CA 1
ATOM 1619 C C . CYS A 1 200 ? -7.863 0.105 8.913 1.00 93.31 200 CYS A C 1
ATOM 1621 O O . CYS A 1 200 ? -8.322 1.005 9.617 1.00 93.31 200 CYS A O 1
ATOM 1623 N N . LEU A 1 201 ? -6.718 0.237 8.240 1.00 92.69 201 LEU A N 1
ATOM 1624 C CA . LEU A 1 201 ? -5.884 1.432 8.335 1.00 92.69 201 LEU A CA 1
ATOM 1625 C C . LEU A 1 201 ? -6.538 2.623 7.621 1.00 92.69 201 LEU A C 1
ATOM 1627 O O . LEU A 1 201 ? -6.834 2.575 6.425 1.00 92.69 201 LEU A O 1
ATOM 1631 N N . ALA A 1 202 ? -6.662 3.731 8.343 1.00 91.44 202 ALA A N 1
ATOM 1632 C CA . ALA A 1 202 ? -7.091 5.030 7.845 1.00 91.44 202 ALA A CA 1
ATOM 1633 C C . ALA A 1 202 ? -5.968 6.063 8.066 1.00 91.44 202 ALA A C 1
ATOM 1635 O O . ALA A 1 202 ? -6.068 6.918 8.950 1.00 91.44 202 ALA A O 1
ATOM 1636 N N . PRO A 1 203 ? -4.859 5.977 7.305 1.00 90.50 203 PRO A N 1
ATOM 1637 C CA . PRO A 1 203 ? -3.777 6.943 7.408 1.00 90.50 203 PRO A CA 1
ATOM 1638 C C . PRO A 1 203 ? -4.173 8.299 6.821 1.00 90.50 203 PRO A C 1
ATOM 1640 O O . PRO A 1 203 ? -5.191 8.439 6.137 1.00 90.50 203 PRO A O 1
ATOM 1643 N N . HIS A 1 204 ? -3.347 9.305 7.089 1.00 85.94 204 HIS A N 1
ATOM 1644 C CA . HIS A 1 204 ? -3.487 10.639 6.520 1.00 85.94 204 HIS A CA 1
ATOM 1645 C C . HIS A 1 204 ? -3.440 10.593 4.985 1.00 85.94 204 HIS A C 1
ATOM 1647 O O . HIS A 1 204 ? -2.667 9.841 4.393 1.00 85.94 204 HIS A O 1
ATOM 1653 N N . GLY A 1 205 ? -4.243 11.434 4.339 1.00 76.06 205 GLY A N 1
ATOM 1654 C CA . GLY A 1 205 ? -4.283 11.591 2.887 1.00 76.06 205 GLY A CA 1
ATOM 1655 C C . GLY A 1 205 ? -4.763 12.987 2.502 1.00 76.06 205 GLY A C 1
ATOM 1656 O O . GLY A 1 205 ? -5.092 13.790 3.371 1.00 76.06 205 GLY A O 1
ATOM 1657 N N . ALA A 1 206 ? -4.787 13.278 1.204 1.00 62.84 206 ALA A N 1
ATOM 1658 C CA . A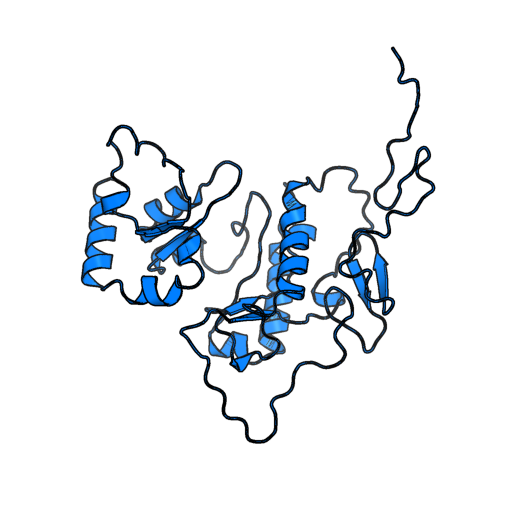LA A 1 206 ? -5.402 14.485 0.659 1.00 62.84 206 ALA A CA 1
ATOM 1659 C C . ALA A 1 206 ? -6.747 14.121 0.003 1.00 62.84 206 ALA A C 1
ATOM 1661 O O . ALA A 1 206 ? -6.822 13.114 -0.703 1.00 62.84 206 ALA A O 1
ATOM 1662 N N . GLY A 1 207 ? -7.792 14.927 0.219 1.00 66.19 207 GLY A N 1
ATOM 1663 C CA . GLY A 1 207 ? -9.119 14.742 -0.387 1.00 66.19 207 GLY A CA 1
ATOM 1664 C C . GLY A 1 207 ? -10.159 14.062 0.515 1.00 66.19 207 GLY A C 1
ATOM 1665 O O . GLY A 1 207 ? -10.049 14.075 1.740 1.00 66.19 207 GLY A O 1
ATOM 1666 N N . PHE A 1 208 ? -11.193 13.482 -0.104 1.00 65.25 208 PHE A N 1
ATOM 1667 C CA . PHE A 1 208 ? -12.322 12.843 0.582 1.00 65.25 208 PHE A CA 1
ATOM 1668 C C . PHE A 1 208 ? -11.996 11.382 0.929 1.00 65.25 208 PHE A C 1
ATOM 1670 O O . PHE A 1 208 ? -12.083 10.482 0.094 1.00 65.25 208 PHE A O 1
ATOM 1677 N N . GLY A 1 209 ? -11.581 11.131 2.171 1.00 70.25 209 GLY A N 1
ATOM 1678 C CA . GLY A 1 209 ? -11.245 9.787 2.635 1.00 70.25 209 GLY A CA 1
ATOM 1679 C C . GLY A 1 209 ? -12.477 8.961 3.011 1.00 70.25 209 GLY A C 1
ATOM 1680 O O . GLY A 1 209 ? -12.958 9.067 4.130 1.00 70.25 209 GLY A O 1
ATOM 1681 N N . ILE A 1 210 ? -12.931 8.055 2.138 1.00 80.25 210 ILE A N 1
ATOM 1682 C CA . ILE A 1 210 ? -14.041 7.121 2.441 1.00 80.25 210 ILE A CA 1
ATOM 1683 C C . ILE A 1 210 ? -13.616 5.921 3.320 1.00 80.25 210 ILE A C 1
ATOM 1685 O O . ILE A 1 210 ? -14.437 5.112 3.744 1.00 80.25 210 ILE A O 1
ATOM 1689 N N . ARG A 1 211 ? -12.315 5.787 3.617 1.00 84.81 211 ARG A N 1
ATOM 1690 C CA . ARG A 1 211 ? -11.731 4.620 4.310 1.00 84.81 211 ARG A CA 1
ATOM 1691 C C . ARG A 1 211 ? -12.366 4.361 5.673 1.00 84.81 211 ARG A C 1
ATOM 1693 O O . ARG A 1 211 ? -12.620 3.211 6.010 1.00 84.81 211 ARG A O 1
ATOM 1700 N N . LEU A 1 212 ? -12.640 5.425 6.429 1.00 87.12 212 LEU A N 1
ATOM 1701 C CA . LEU A 1 212 ? -13.283 5.322 7.738 1.00 87.12 212 LEU A CA 1
ATOM 1702 C C . LEU A 1 212 ? -14.717 4.825 7.616 1.00 87.12 212 LEU A C 1
ATOM 1704 O O . LEU A 1 212 ? -15.083 3.867 8.286 1.00 87.12 212 LEU A O 1
ATOM 1708 N N . THR A 1 213 ? -15.491 5.407 6.703 1.00 86.50 213 THR A N 1
ATOM 1709 C CA . THR A 1 213 ? -16.874 4.999 6.451 1.00 86.50 213 THR A CA 1
ATOM 1710 C C . THR A 1 213 ? -16.962 3.539 6.011 1.00 86.50 213 THR A C 1
ATOM 1712 O O . THR A 1 213 ? -17.814 2.815 6.510 1.00 86.50 213 THR A O 1
ATOM 1715 N N . ILE A 1 214 ? -16.067 3.072 5.132 1.00 86.38 214 ILE A N 1
ATOM 1716 C CA . ILE A 1 214 ? -16.052 1.667 4.688 1.00 86.38 214 ILE A CA 1
ATOM 1717 C C . ILE A 1 214 ? -15.644 0.729 5.828 1.00 86.38 214 ILE A C 1
ATOM 1719 O O . ILE A 1 214 ? -16.260 -0.320 6.004 1.00 86.38 214 ILE A O 1
ATOM 1723 N N . ALA A 1 215 ? -14.635 1.101 6.623 1.00 90.69 215 ALA A N 1
ATOM 1724 C CA . ALA A 1 215 ? -14.242 0.326 7.797 1.00 90.69 215 ALA A CA 1
ATOM 1725 C C . ALA A 1 215 ? -15.414 0.183 8.781 1.0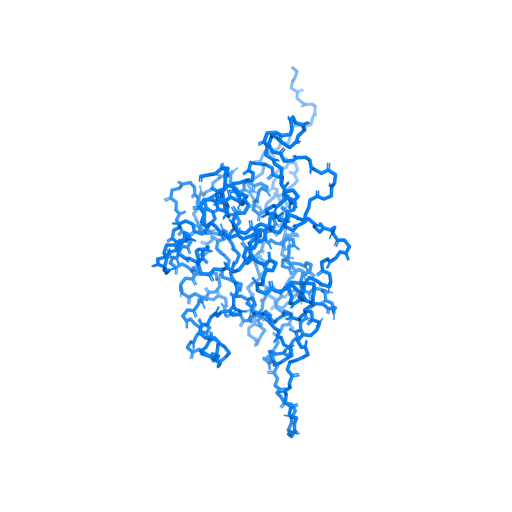0 90.69 215 ALA A C 1
ATOM 1727 O O . ALA A 1 215 ? -15.720 -0.930 9.211 1.00 90.69 215 ALA A O 1
ATOM 1728 N N . MET A 1 216 ? -16.118 1.287 9.046 1.00 89.88 216 MET A N 1
ATOM 1729 C CA . MET A 1 216 ? -17.281 1.319 9.930 1.00 89.88 216 MET A CA 1
ATOM 1730 C C . MET A 1 216 ? -18.449 0.487 9.393 1.00 89.88 216 MET A C 1
ATOM 1732 O O . MET A 1 216 ? -18.953 -0.385 10.096 1.00 89.88 216 MET A O 1
ATOM 1736 N N . ALA A 1 217 ? -18.812 0.668 8.121 1.00 88.44 217 ALA A N 1
ATOM 1737 C CA . ALA A 1 217 ? -19.895 -0.069 7.463 1.00 88.44 217 ALA A CA 1
ATOM 1738 C C . ALA A 1 217 ? -19.663 -1.593 7.401 1.00 88.44 217 ALA A C 1
ATOM 1740 O O . ALA A 1 217 ? -20.592 -2.362 7.153 1.00 88.44 217 ALA A O 1
ATOM 1741 N N . HIS A 1 218 ? -18.427 -2.047 7.613 1.00 89.88 218 HIS A N 1
ATOM 1742 C CA . HIS A 1 218 ? -18.056 -3.461 7.625 1.00 89.88 218 HIS A CA 1
ATOM 1743 C C . HIS A 1 218 ? -17.538 -3.950 8.985 1.00 89.88 218 HIS A C 1
ATOM 1745 O O . HIS A 1 218 ? -16.958 -5.034 9.051 1.00 89.88 218 HIS A O 1
ATOM 1751 N N . ALA A 1 219 ? -17.756 -3.185 10.063 1.00 90.88 219 ALA A N 1
ATOM 1752 C CA . ALA A 1 219 ? -17.348 -3.523 11.432 1.00 90.88 219 ALA A CA 1
ATOM 1753 C C . ALA A 1 219 ? -15.851 -3.889 11.576 1.00 90.88 219 ALA A C 1
ATOM 1755 O O . ALA A 1 219 ? -15.442 -4.671 12.447 1.00 90.88 219 ALA A O 1
ATOM 1756 N N . CYS A 1 220 ? -15.016 -3.313 10.714 1.00 94.25 220 CYS A N 1
ATOM 1757 C CA . CYS A 1 220 ? -13.570 -3.409 10.800 1.00 94.25 220 CYS A CA 1
ATOM 1758 C C . CYS A 1 220 ? -13.060 -2.256 11.662 1.00 94.25 220 CYS A C 1
ATOM 1760 O O . CYS A 1 220 ? -13.328 -1.099 11.344 1.00 94.25 220 CYS A O 1
ATOM 1762 N N . VAL A 1 221 ? -12.325 -2.544 12.742 1.00 96.94 221 VAL A N 1
ATOM 1763 C CA . VAL A 1 221 ? -11.872 -1.502 13.678 1.00 96.94 221 VAL A CA 1
ATOM 1764 C C . VAL A 1 221 ? -10.973 -0.507 12.942 1.00 96.94 221 VAL A C 1
ATOM 1766 O O . VAL A 1 221 ? -9.896 -0.903 12.477 1.00 96.94 221 VAL A O 1
ATOM 1769 N N . PRO A 1 222 ? -11.368 0.775 12.824 1.00 95.81 222 PRO A N 1
ATOM 1770 C CA . PRO A 1 222 ? -10.543 1.754 12.153 1.00 95.81 222 PRO A CA 1
ATOM 1771 C C . PRO A 1 222 ? -9.280 2.018 12.961 1.00 95.81 222 PRO A C 1
ATOM 1773 O O . PRO A 1 222 ? -9.333 2.206 14.177 1.00 95.81 222 PRO A O 1
ATOM 1776 N N . VAL A 1 223 ? -8.148 2.066 12.272 1.00 97.00 223 VAL A N 1
ATOM 1777 C CA . VAL A 1 223 ? -6.874 2.518 12.830 1.00 97.00 223 VAL A CA 1
ATOM 1778 C C . VAL A 1 223 ? -6.557 3.866 12.205 1.00 97.00 223 VAL A C 1
ATOM 1780 O O . VAL A 1 223 ? -6.070 3.944 11.076 1.00 97.00 223 VAL A O 1
ATOM 1783 N N . ILE A 1 224 ? -6.902 4.932 12.915 1.00 95.56 224 ILE A N 1
ATOM 1784 C CA . ILE A 1 224 ? -6.765 6.314 12.465 1.00 95.56 224 ILE A CA 1
ATOM 1785 C C . ILE A 1 224 ? -5.320 6.747 12.697 1.00 95.56 224 ILE A C 1
ATOM 1787 O O . ILE A 1 224 ? -4.885 6.832 13.842 1.00 95.56 224 ILE A O 1
ATOM 1791 N N . ILE A 1 225 ? -4.594 7.043 11.617 1.00 95.25 225 ILE A N 1
ATOM 1792 C CA . ILE A 1 225 ? -3.212 7.551 11.665 1.00 95.25 225 ILE A CA 1
ATOM 1793 C C . ILE A 1 225 ? -3.184 8.935 11.015 1.00 95.25 225 ILE A C 1
ATOM 1795 O O . ILE A 1 225 ? -2.740 9.109 9.877 1.00 95.25 225 ILE A O 1
ATOM 1799 N N . GLN A 1 226 ? -3.780 9.906 11.706 1.00 92.75 226 GLN A N 1
ATOM 1800 C CA . GLN A 1 226 ? -4.069 11.247 11.190 1.00 92.75 226 GLN A CA 1
ATOM 1801 C C . GLN A 1 226 ? -3.843 12.302 12.281 1.00 92.75 226 GLN A C 1
ATOM 1803 O O . GLN A 1 226 ? -4.786 12.789 12.910 1.00 92.75 226 GLN A O 1
ATOM 1808 N N . ASP A 1 227 ? -2.574 12.625 12.529 1.00 92.38 227 ASP A N 1
ATOM 1809 C CA . ASP A 1 227 ? -2.180 13.634 13.517 1.00 92.38 227 ASP A CA 1
ATOM 1810 C C . ASP A 1 227 ? -2.914 14.959 13.270 1.00 92.38 227 ASP A C 1
ATOM 1812 O O . ASP A 1 227 ? -2.902 15.479 12.155 1.00 92.38 227 ASP A O 1
ATOM 1816 N N . ASN A 1 228 ? -3.520 15.511 14.324 1.00 90.56 228 ASN A N 1
ATOM 1817 C CA . ASN A 1 228 ? -4.228 16.797 14.316 1.00 90.56 228 ASN A CA 1
ATOM 1818 C C . ASN A 1 228 ? -5.436 16.884 13.361 1.00 90.56 228 ASN A C 1
ATOM 1820 O O . ASN A 1 228 ? -5.864 17.983 13.014 1.00 90.56 228 ASN A O 1
ATOM 1824 N N . VAL A 1 229 ? -6.005 15.744 12.951 1.00 89.56 229 VAL A N 1
ATOM 1825 C CA . VAL A 1 229 ? -7.228 15.693 12.135 1.00 89.56 229 VAL A CA 1
ATOM 1826 C C . VAL A 1 229 ? -8.420 15.256 12.986 1.00 89.56 229 VAL A C 1
ATOM 1828 O O . VAL A 1 229 ? -8.402 14.179 13.598 1.00 89.56 229 VAL A O 1
ATOM 1831 N N . TRP A 1 230 ? -9.460 16.092 12.991 1.00 89.69 230 TRP A N 1
ATOM 1832 C CA . TRP A 1 230 ? -10.785 15.769 13.520 1.00 89.69 230 TRP A CA 1
ATOM 1833 C C . TRP A 1 230 ? -11.596 15.010 12.473 1.00 89.69 230 TRP A C 1
ATOM 1835 O O . TRP A 1 230 ? -11.608 15.380 11.298 1.00 89.69 230 TRP A O 1
ATOM 1845 N N . GLN A 1 231 ? -12.271 13.952 12.903 1.00 90.44 231 GLN A N 1
ATOM 1846 C CA . GLN A 1 231 ? -13.152 13.157 12.064 1.00 90.44 231 GLN A CA 1
ATOM 1847 C C . GLN A 1 231 ? -14.553 13.770 11.980 1.00 90.44 231 GLN A C 1
ATOM 1849 O O . GLN A 1 231 ? -14.953 14.537 12.863 1.00 90.44 231 GLN A O 1
ATOM 1854 N N . PRO A 1 232 ? -15.334 13.427 10.939 1.00 88.81 232 PRO A N 1
ATOM 1855 C CA . PRO A 1 232 ? -16.706 13.899 10.807 1.00 88.81 232 PRO A CA 1
ATOM 1856 C C . PRO A 1 232 ? -17.522 13.614 12.071 1.00 88.81 232 PRO A C 1
ATOM 1858 O O . PRO A 1 232 ? -17.606 12.461 12.493 1.00 88.81 232 PRO A O 1
ATOM 1861 N N . TYR A 1 233 ? -18.124 14.664 12.639 1.00 91.25 233 TYR A N 1
ATOM 1862 C CA . TYR A 1 233 ? -18.960 14.626 13.848 1.00 91.25 233 TYR A CA 1
ATOM 1863 C C . TYR A 1 233 ? -18.234 14.288 15.165 1.00 91.25 233 TYR A C 1
ATOM 1865 O O . TYR A 1 233 ? -18.886 14.055 16.183 1.00 91.25 233 TYR A O 1
ATOM 1873 N N . GLU A 1 234 ? -16.897 14.285 15.171 1.00 90.88 234 GLU A N 1
ATOM 1874 C CA . GLU A 1 234 ? -16.099 14.061 16.385 1.00 90.88 234 GLU A CA 1
ATOM 1875 C C . GLU A 1 234 ? -16.145 15.275 17.329 1.00 90.88 234 GLU A C 1
ATOM 1877 O O . GLU A 1 234 ? -16.238 15.100 18.542 1.00 90.88 234 GLU A O 1
ATOM 1882 N N . SER A 1 235 ? -16.139 16.503 16.790 1.00 89.56 235 SER A N 1
ATOM 1883 C CA . SER A 1 235 ? -16.149 17.749 17.581 1.00 89.56 235 SER A CA 1
ATOM 1884 C C . SER A 1 235 ? -17.420 17.934 18.405 1.00 89.56 235 SER A C 1
ATOM 1886 O O . SER A 1 235 ? -17.370 18.466 19.511 1.00 89.56 235 SER A O 1
ATOM 1888 N N . ASP A 1 236 ? -18.548 17.475 17.867 1.00 89.56 236 ASP A N 1
ATOM 1889 C CA . ASP A 1 236 ? -19.873 17.690 18.449 1.00 89.56 236 ASP A CA 1
ATOM 1890 C C . ASP A 1 236 ? -20.271 16.525 19.375 1.00 89.56 236 ASP A C 1
ATOM 1892 O O . ASP A 1 236 ? -21.381 16.492 19.903 1.00 89.56 236 ASP A O 1
ATOM 1896 N N . GLY A 1 237 ? -19.380 15.539 19.552 1.00 87.25 237 GLY A N 1
ATOM 1897 C CA . GLY A 1 237 ? -19.595 14.356 20.389 1.00 87.25 237 GLY A CA 1
ATOM 1898 C C . GLY A 1 237 ? -20.604 13.345 19.834 1.00 87.25 237 GLY A C 1
ATOM 1899 O O . GLY A 1 237 ? -20.893 12.354 20.498 1.00 87.25 237 GLY A O 1
ATOM 1900 N N . LEU A 1 238 ? -21.131 13.565 18.626 1.00 90.69 238 LEU A N 1
ATOM 1901 C CA . LEU A 1 238 ? -22.128 12.693 17.996 1.00 90.69 238 LEU A CA 1
ATOM 1902 C C . LEU A 1 238 ? -21.550 11.323 17.619 1.00 90.69 238 LEU A C 1
ATOM 1904 O O . LEU A 1 238 ? -22.235 10.311 17.755 1.00 90.69 238 LEU A O 1
ATOM 1908 N N . LEU A 1 239 ? -20.296 11.288 17.157 1.00 91.81 239 LEU A N 1
ATOM 1909 C CA . LEU A 1 239 ? -19.564 10.051 16.893 1.00 91.81 239 LEU A CA 1
ATOM 1910 C C . LEU A 1 239 ? -18.315 9.984 17.783 1.00 91.81 239 LEU A C 1
ATOM 1912 O O . LEU A 1 239 ? -17.305 10.623 17.474 1.00 91.81 239 LEU A O 1
ATOM 1916 N N . PRO A 1 240 ? -18.340 9.203 18.879 1.00 92.69 240 PRO A N 1
ATOM 1917 C CA . PRO A 1 240 ? -17.208 9.090 19.790 1.00 92.69 240 PRO A CA 1
ATOM 1918 C C . PRO A 1 240 ? -16.150 8.124 19.231 1.00 92.69 240 PRO A C 1
ATOM 1920 O O . PRO A 1 240 ? -16.016 6.997 19.697 1.00 92.69 240 PRO A O 1
ATOM 1923 N N . TYR A 1 241 ? -15.360 8.552 18.236 1.00 93.06 241 TYR A N 1
ATOM 1924 C CA . TYR A 1 241 ? -14.361 7.693 17.565 1.00 93.06 241 TYR A CA 1
ATOM 1925 C C . TYR A 1 241 ? -13.414 6.972 18.533 1.00 93.06 241 TYR A C 1
ATOM 1927 O O . TYR A 1 241 ? -13.010 5.841 18.267 1.00 93.06 241 TYR A O 1
ATOM 1935 N N . HIS A 1 242 ? -13.082 7.580 19.672 1.00 92.69 242 HIS A N 1
ATOM 1936 C CA . HIS A 1 242 ? -12.239 6.972 20.704 1.00 92.69 242 HIS A CA 1
ATOM 1937 C C . HIS A 1 242 ? -12.838 5.697 21.337 1.00 92.69 242 HIS A C 1
ATOM 1939 O O . HIS A 1 242 ? -12.095 4.881 21.884 1.00 92.69 242 HIS A O 1
ATOM 1945 N N . GLU A 1 243 ? -14.157 5.494 21.254 1.00 94.44 243 GLU A N 1
ATOM 1946 C CA . GLU A 1 243 ? -14.827 4.292 21.760 1.00 94.44 243 GLU A CA 1
ATOM 1947 C C . GLU A 1 243 ? -14.742 3.103 20.799 1.00 94.44 243 GLU A C 1
ATOM 1949 O O . GLU A 1 243 ? -14.825 1.962 21.249 1.00 94.44 243 GLU A O 1
ATOM 1954 N N . PHE A 1 244 ? -14.584 3.348 19.494 1.00 95.12 244 PHE A N 1
ATOM 1955 C CA . PHE A 1 244 ? -14.706 2.313 18.459 1.00 95.12 244 PHE A CA 1
ATOM 1956 C C . PHE A 1 244 ? -13.549 2.258 17.453 1.00 95.12 244 PHE A C 1
ATOM 1958 O O . PHE A 1 244 ? -13.578 1.463 16.513 1.00 95.12 244 PHE A O 1
ATOM 1965 N N . SER A 1 245 ? -12.511 3.069 17.642 1.00 95.94 245 SER A N 1
ATOM 1966 C CA . SER A 1 245 ? -11.315 3.086 16.797 1.00 95.94 245 SER A CA 1
ATOM 1967 C C . SER A 1 245 ? -10.031 3.067 17.624 1.00 95.94 245 SER A C 1
ATOM 1969 O O . SER A 1 245 ? -10.024 3.339 18.825 1.00 95.94 245 SER A O 1
ATOM 1971 N N . LEU A 1 246 ? -8.923 2.740 16.962 1.00 97.12 246 LEU A N 1
ATOM 1972 C CA . LEU A 1 246 ? -7.577 2.954 17.480 1.00 97.12 246 LEU A CA 1
ATOM 1973 C C . LEU A 1 246 ? -7.020 4.218 16.830 1.00 97.12 246 LEU A C 1
ATOM 1975 O O . LEU A 1 246 ? -6.881 4.264 15.610 1.00 97.12 246 LEU A O 1
ATOM 1979 N N . ARG A 1 247 ? -6.680 5.236 17.620 1.00 95.31 247 ARG A N 1
ATOM 1980 C CA . ARG A 1 247 ? -6.016 6.445 17.120 1.00 95.31 247 ARG A CA 1
ATOM 1981 C C . ARG A 1 247 ? -4.528 6.358 17.445 1.00 95.31 247 ARG A C 1
ATOM 1983 O O . ARG A 1 247 ? -4.164 6.314 18.615 1.00 95.31 247 ARG A O 1
ATOM 1990 N N . LEU A 1 248 ? -3.698 6.300 16.409 1.00 96.12 248 LEU A N 1
ATOM 1991 C CA . LEU A 1 248 ? -2.242 6.203 16.502 1.00 96.12 248 LEU A CA 1
ATOM 1992 C C . LEU A 1 248 ? -1.602 7.430 15.851 1.00 96.12 248 LEU A C 1
ATOM 1994 O O . LEU A 1 248 ? -2.155 8.001 14.907 1.00 96.12 248 LEU A O 1
ATOM 1998 N N . GLY A 1 249 ? -0.434 7.827 16.343 1.00 95.06 249 GLY A N 1
ATOM 1999 C CA . GLY A 1 249 ? 0.352 8.895 15.743 1.00 95.06 249 GLY A CA 1
ATOM 2000 C C . GLY A 1 249 ? 1.193 8.400 14.568 1.00 95.06 249 GLY A C 1
ATOM 2001 O O . GLY A 1 249 ? 1.509 7.213 14.462 1.00 95.06 249 GLY A O 1
ATOM 2002 N N . LYS A 1 250 ? 1.659 9.306 13.699 1.00 92.31 250 LYS A N 1
ATOM 2003 C CA . LYS A 1 250 ? 2.655 8.936 12.667 1.00 92.31 250 LYS A CA 1
ATOM 2004 C C . LYS A 1 250 ? 3.934 8.336 13.270 1.00 92.31 250 LYS A C 1
ATOM 2006 O O . LYS A 1 250 ? 4.547 7.469 12.653 1.00 92.31 250 LYS A O 1
ATOM 2011 N N . ALA A 1 251 ? 4.308 8.757 14.480 1.00 92.38 251 ALA A N 1
ATOM 2012 C CA . ALA A 1 251 ? 5.449 8.217 15.221 1.00 92.38 251 ALA A CA 1
ATOM 2013 C C . ALA A 1 251 ? 5.289 6.732 15.603 1.00 92.38 251 ALA A C 1
ATOM 2015 O O . ALA A 1 251 ? 6.289 6.050 15.810 1.00 92.38 251 ALA A O 1
ATOM 2016 N N . ASP A 1 252 ? 4.058 6.213 15.635 1.00 92.25 252 ASP A N 1
ATOM 2017 C CA . ASP A 1 252 ? 3.771 4.816 15.969 1.00 92.25 252 ASP A CA 1
ATOM 2018 C C . ASP A 1 252 ? 3.907 3.874 14.764 1.00 92.25 252 ASP A C 1
ATOM 2020 O O . ASP A 1 252 ? 3.950 2.658 14.942 1.00 92.25 252 ASP A O 1
ATOM 2024 N N . ILE A 1 253 ? 3.997 4.398 13.532 1.00 87.69 253 ILE A N 1
ATOM 2025 C CA . ILE A 1 253 ? 4.058 3.595 12.295 1.00 87.69 253 ILE A CA 1
ATOM 2026 C C . ILE A 1 253 ? 5.159 2.514 12.343 1.00 87.69 253 ILE A C 1
ATOM 2028 O O . ILE A 1 253 ? 4.856 1.363 12.011 1.00 87.69 253 ILE A O 1
ATOM 2032 N N . PRO A 1 254 ? 6.398 2.793 12.805 1.00 85.19 254 PRO A N 1
ATOM 2033 C CA . PRO A 1 254 ? 7.436 1.764 12.936 1.00 85.19 254 PRO A CA 1
ATOM 2034 C C . PRO A 1 254 ? 7.080 0.631 13.915 1.00 85.19 254 PRO A C 1
ATOM 2036 O O . PRO A 1 254 ? 7.612 -0.474 13.803 1.00 85.19 254 PRO A O 1
ATOM 2039 N N . HIS A 1 255 ? 6.169 0.887 14.856 1.00 87.31 255 HIS A N 1
ATOM 2040 C CA . HIS A 1 255 ? 5.708 -0.042 15.890 1.00 87.31 255 HIS A CA 1
ATOM 2041 C C . HIS A 1 255 ? 4.265 -0.515 15.662 1.00 87.31 255 HIS A C 1
ATOM 2043 O O . HIS A 1 255 ? 3.670 -1.150 16.533 1.00 87.31 255 HIS A O 1
ATOM 2049 N N . LEU A 1 256 ? 3.699 -0.272 14.478 1.00 87.81 256 LEU A N 1
ATOM 2050 C CA . LEU A 1 256 ? 2.301 -0.577 14.184 1.00 87.81 256 LEU A CA 1
ATOM 2051 C C . LEU A 1 256 ? 1.975 -2.061 14.406 1.00 87.81 256 LEU A C 1
ATOM 2053 O O . LEU A 1 256 ? 0.979 -2.397 15.037 1.00 87.81 256 LEU A O 1
ATOM 2057 N N . VAL A 1 257 ? 2.834 -2.967 13.932 1.00 86.69 257 VAL A N 1
ATOM 2058 C CA . VAL A 1 257 ? 2.622 -4.417 14.073 1.00 86.69 257 VAL A CA 1
ATOM 2059 C C . VAL A 1 257 ? 2.563 -4.864 15.541 1.00 86.69 257 VAL A C 1
ATOM 2061 O O . VAL A 1 257 ? 1.592 -5.539 15.896 1.00 86.69 257 VAL A O 1
ATOM 2064 N N . PRO A 1 258 ? 3.546 -4.545 16.411 1.00 89.56 258 PRO A N 1
ATOM 2065 C CA . PRO A 1 258 ? 3.448 -4.911 17.821 1.00 89.56 258 PRO A CA 1
ATOM 2066 C C . PRO A 1 258 ? 2.257 -4.253 18.531 1.00 89.56 258 PRO A C 1
ATOM 2068 O O . PRO A 1 258 ? 1.596 -4.942 19.303 1.00 89.56 258 PRO A O 1
ATOM 2071 N N . ILE A 1 259 ? 1.921 -2.994 18.220 1.00 93.75 259 ILE A N 1
ATOM 2072 C CA . ILE A 1 259 ? 0.746 -2.304 18.784 1.00 93.75 259 ILE A CA 1
ATOM 2073 C C . ILE A 1 259 ? -0.551 -3.043 18.427 1.00 93.75 259 ILE A C 1
ATOM 2075 O O . ILE A 1 259 ? -1.351 -3.367 19.299 1.00 93.75 259 ILE A O 1
ATOM 2079 N N . LEU A 1 260 ? -0.765 -3.371 17.150 1.00 93.94 260 LEU A N 1
ATOM 2080 C CA . LEU A 1 260 ? -1.988 -4.062 16.726 1.00 93.94 260 LEU A CA 1
ATOM 2081 C C . LEU A 1 260 ? -2.080 -5.484 17.297 1.00 93.94 260 LEU A C 1
ATOM 2083 O O . LEU A 1 260 ? -3.175 -5.968 17.573 1.00 93.94 260 LEU A O 1
ATOM 2087 N N . ARG A 1 261 ? -0.943 -6.159 17.508 1.00 92.50 261 ARG A N 1
ATOM 2088 C CA . ARG A 1 261 ? -0.900 -7.485 18.145 1.00 92.50 261 ARG A CA 1
ATOM 2089 C C . ARG A 1 261 ? -1.145 -7.449 19.651 1.00 92.50 261 ARG A C 1
ATOM 2091 O O . ARG A 1 261 ? -1.539 -8.475 20.195 1.00 92.50 261 ARG A O 1
ATOM 2098 N N . SER A 1 262 ? -0.909 -6.322 20.322 1.00 95.62 262 SER A N 1
ATOM 2099 C CA . SER A 1 262 ? -1.162 -6.201 21.761 1.00 95.62 262 SER A CA 1
ATOM 2100 C C . SER A 1 262 ? -2.639 -5.971 22.094 1.00 95.62 262 SER A C 1
ATOM 2102 O O . SER A 1 262 ? -3.020 -6.041 23.260 1.00 95.62 262 SER A O 1
ATOM 2104 N N . VAL A 1 263 ? -3.484 -5.694 21.096 1.00 97.38 263 VAL A N 1
ATOM 2105 C CA . VAL A 1 263 ? -4.932 -5.554 21.280 1.00 97.38 263 VAL A CA 1
ATOM 2106 C C . VAL A 1 263 ? -5.548 -6.936 21.498 1.00 97.38 263 VAL A C 1
ATOM 2108 O O . VAL A 1 263 ? -5.504 -7.795 20.619 1.00 97.38 263 VAL A O 1
ATOM 2111 N N . SER A 1 264 ? -6.134 -7.152 22.675 1.00 97.75 264 SER A N 1
ATOM 2112 C CA . SER A 1 264 ? -6.790 -8.416 23.018 1.00 97.75 264 SER A CA 1
ATOM 2113 C C . SER A 1 264 ? -8.084 -8.626 22.225 1.00 97.75 264 SER A C 1
ATOM 2115 O O . SER A 1 264 ? -8.732 -7.669 21.803 1.00 97.75 264 SER A O 1
ATOM 2117 N N . GLU A 1 265 ? -8.516 -9.881 22.076 1.00 97.12 265 GLU A N 1
ATOM 2118 C CA . GLU A 1 265 ? -9.812 -10.194 21.449 1.00 97.12 265 GLU A CA 1
ATOM 2119 C C . GLU A 1 265 ? -10.991 -9.558 22.205 1.00 97.12 265 GLU A C 1
ATOM 2121 O O . GLU A 1 265 ? -11.948 -9.109 21.580 1.00 97.12 265 GLU A O 1
ATOM 2126 N N . ALA A 1 266 ? -10.900 -9.449 23.538 1.00 98.06 266 ALA A N 1
ATOM 2127 C CA . ALA A 1 266 ? -11.899 -8.755 24.352 1.00 98.06 266 ALA A CA 1
ATOM 2128 C C . ALA A 1 266 ? -11.977 -7.267 23.984 1.00 98.06 266 ALA A C 1
ATOM 2130 O O . ALA A 1 266 ? -13.057 -6.758 23.692 1.00 98.06 266 ALA A O 1
ATOM 2131 N N . ARG A 1 267 ? -10.823 -6.591 23.889 1.00 97.62 267 ARG A N 1
ATOM 2132 C CA . ARG A 1 267 ? -10.776 -5.186 23.476 1.00 97.62 267 ARG A CA 1
ATOM 2133 C C . ARG A 1 267 ? -11.258 -5.000 22.037 1.00 97.62 267 ARG A C 1
ATOM 2135 O O . ARG A 1 267 ? -11.959 -4.039 21.743 1.00 97.62 267 ARG A O 1
ATOM 2142 N N . LEU A 1 268 ? -10.916 -5.919 21.135 1.00 96.94 268 LEU A N 1
ATOM 2143 C CA . LEU A 1 268 ? -11.397 -5.895 19.755 1.00 96.94 268 LEU A CA 1
ATOM 2144 C C . LEU A 1 268 ? -12.929 -6.022 19.687 1.00 96.94 268 LEU A C 1
ATOM 2146 O O . LEU A 1 268 ? -13.570 -5.310 18.912 1.00 96.94 268 LEU A O 1
ATOM 2150 N N . ALA A 1 269 ? -13.517 -6.904 20.500 1.00 96.12 269 ALA A N 1
ATOM 2151 C CA . ALA A 1 269 ? -14.964 -7.065 20.600 1.00 96.12 269 ALA A CA 1
ATOM 2152 C C . ALA A 1 269 ? -15.642 -5.806 21.163 1.00 96.12 269 ALA A C 1
ATOM 2154 O O . ALA A 1 269 ? -16.645 -5.370 20.605 1.00 96.12 269 ALA A O 1
ATOM 2155 N N . GLU A 1 270 ? -15.073 -5.182 22.199 1.00 97.12 270 GLU A N 1
ATOM 2156 C CA . GLU A 1 270 ? -15.559 -3.903 22.738 1.00 97.12 270 GLU A CA 1
ATOM 2157 C C . GLU A 1 270 ? -15.607 -2.809 21.668 1.00 97.12 270 GLU A C 1
ATOM 2159 O O . GLU A 1 270 ? -16.643 -2.168 21.503 1.00 97.12 270 GLU A O 1
ATOM 2164 N N . LEU A 1 271 ? -14.518 -2.629 20.909 1.00 97.12 271 LEU A N 1
AT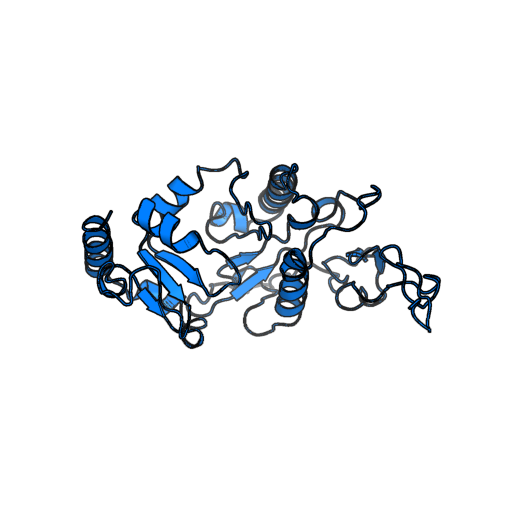OM 2165 C CA . LEU A 1 271 ? -14.431 -1.618 19.849 1.00 97.12 271 LEU A CA 1
ATOM 2166 C C . LEU A 1 271 ? -15.489 -1.855 18.759 1.00 97.12 271 LEU A C 1
ATOM 2168 O O . LEU A 1 271 ? -16.154 -0.918 18.320 1.00 97.12 271 LEU A O 1
ATOM 2172 N N . ARG A 1 272 ? -15.686 -3.113 18.343 1.00 95.56 272 ARG A N 1
ATOM 2173 C CA . ARG A 1 272 ? -16.708 -3.483 17.348 1.00 95.56 272 ARG A CA 1
ATOM 2174 C C . ARG A 1 272 ? -18.131 -3.271 17.861 1.00 95.56 272 ARG A C 1
ATOM 2176 O O . ARG A 1 272 ? -18.965 -2.749 17.128 1.00 95.56 272 ARG A O 1
ATOM 2183 N N . LEU A 1 273 ? -18.409 -3.643 19.110 1.00 95.00 273 LEU A N 1
ATOM 2184 C CA . LEU A 1 273 ? -19.716 -3.425 19.735 1.00 95.00 273 LEU A CA 1
ATOM 2185 C C . LEU A 1 273 ? -20.011 -1.936 19.916 1.00 95.00 273 LEU A C 1
ATOM 2187 O O . LEU A 1 273 ? -21.146 -1.520 19.710 1.00 95.00 273 LEU A O 1
ATOM 2191 N N . ALA A 1 274 ? -19.006 -1.134 20.274 1.00 94.62 274 ALA A N 1
ATOM 2192 C CA . ALA A 1 274 ? -19.146 0.313 20.357 1.00 94.62 274 ALA A CA 1
ATOM 2193 C C . ALA A 1 274 ? -19.508 0.925 19.004 1.00 94.62 274 ALA A C 1
ATOM 2195 O O . ALA A 1 274 ? -20.436 1.720 18.923 1.00 94.62 274 ALA A O 1
ATOM 2196 N N . MET A 1 275 ? -18.850 0.479 17.935 1.00 93.00 275 MET A N 1
ATOM 2197 C CA . MET A 1 275 ? -19.146 0.914 16.571 1.00 93.00 275 MET A CA 1
ATOM 2198 C C . MET A 1 275 ? -20.592 0.625 16.161 1.00 93.00 275 MET A C 1
ATOM 2200 O O . MET A 1 275 ? -21.269 1.503 15.637 1.00 93.00 275 MET A O 1
ATOM 2204 N N . ALA A 1 276 ? -21.075 -0.586 16.454 1.00 90.19 276 ALA A N 1
ATOM 2205 C CA . ALA A 1 276 ? -22.425 -1.036 16.114 1.00 90.19 276 ALA A CA 1
ATOM 2206 C C . ALA A 1 276 ? -23.541 -0.275 16.856 1.00 90.19 276 ALA A C 1
ATOM 2208 O O . ALA A 1 276 ? -24.704 -0.389 16.493 1.00 90.19 276 ALA A O 1
ATOM 2209 N N . ARG A 1 277 ? -23.225 0.508 17.899 1.00 89.62 277 ARG A N 1
ATOM 2210 C CA . ARG A 1 277 ? -24.211 1.400 18.537 1.00 89.62 277 ARG A CA 1
ATOM 2211 C C . ARG A 1 277 ? -24.517 2.643 17.701 1.00 89.62 277 ARG A C 1
ATOM 2213 O O . ARG A 1 277 ? -25.518 3.306 17.959 1.00 89.62 277 ARG A O 1
ATOM 2220 N N . HIS A 1 278 ? -23.654 2.968 16.743 1.00 83.06 278 HIS A N 1
ATOM 2221 C CA . HIS A 1 278 ? -23.716 4.196 15.952 1.00 83.06 278 HIS A CA 1
ATOM 2222 C C . HIS A 1 278 ? -23.935 3.938 14.452 1.00 83.06 278 HIS A C 1
ATOM 2224 O O . HIS A 1 278 ? -23.895 4.894 13.676 1.00 83.06 278 HIS A O 1
ATOM 2230 N N . PHE A 1 279 ? -24.146 2.679 14.046 1.00 67.56 279 PHE A N 1
ATOM 2231 C CA . PHE A 1 279 ? -24.325 2.254 12.656 1.00 67.56 279 PHE A CA 1
ATOM 2232 C C . PHE A 1 279 ? -25.383 1.159 12.522 1.00 67.56 279 PHE A C 1
ATOM 2234 O O . PHE A 1 279 ? -25.362 0.227 13.356 1.00 67.56 279 PHE A O 1
#

InterPro domains:
  IPR000742 EGF-like domain [PS00022] (8-19)
  IPR000742 EGF-like domain [PS01186] (42-53)
  IPR004263 Exostosin-like [PTHR11062] (65-184)
  IPR040911 Exostosin, GT47 domain [PF03016] (72-188)
  IPR040911 Exostosin, GT47 domain [PF03016] (190-263)

Sequence (279 aa):
NPDPNPHCMCFKGRLGHDCSMPQDELCPNKCLDRGTCHRGFCHCRPPYFGLDCSRQHAWQLAPGAVHVPNRARLRIYMYDLPSHIAFPVAMDDDITESVFNFYHTYRVFLEMLSVDEVVRTENPWEANLFYVPAQAYSYSSNTNSPANQIMRAISYVRDTYPWFNASGGRDHFVWTTGDRGSCYLPEESYGDLHKRSKFCLAPHGAGFGIRLTIAMAHACVPVIIQDNVWQPYESDGLLPYHEFSLRLGKADIPHLVPILRSVSEARLAELRLAMARHF

Foldseek 3Di:
DPDPLQADPEDQLADDRDRPHGPCPQAQVSLVVQAHRDRRAGDGDPPFFARSRPDNDQDDDDPPDDFDAPLQFAAEEEDTDHCCLQPVDDPPDPPPDDPPPLLCVLVVVVNVLVPDPRHYDSDVRNHQAYEQNLVQSVQDDPPGGSQVSVVSSLVCCVVPDDVCVVCVCPRYDYFDSDPCTCCPHPPPHPLVVLLPALEFEDADDPDDGCSVVSNLVNLHAYEYAYPPDDDVCCVVVLQVNVQQHHYDYPVCVRRVSVVVVVQDPVNSVRNSVSSVVND

Organism: NCBI:txid47790

pLDDT: mean 80.26, std 13.53, range [39.41, 98.06]

Secondary structure (DSSP, 8-state):
---SS----PPTTEESTTS-EE-GGGSGGGGGGTEEEETTEEEEPTT-BSTTS-BSS---PPTT------TTS--EEEP---HHHH------S---S---GGGHHHHHHHHHHHH-SSSEES-TTT-SEEE----GGGG--SS--SHHHHHHHHHHHHHH-HHHHHHTTTTEE----STTTTTT--SS-HHHHHHH-SEEEEE--SS--THHHHHHHTTPEEEEE-TT-PPTTTTTTSS-HHHHSEE--GGGGGGHHHHHHHS-HHHHHHHHHHHHT--

Radius of gyration: 21.88 Å; chains: 1; bounding box: 49×65×53 Å